Protein AF-M0DWF0-F1 (afdb_monomer_lite)

Secondary structure (DSSP, 8-state):
-----------------PPPPPPTTS-TT--S-EEETTTTGGGTS-TTS-HHHHHHHHHHHHHHHHHHHHHHT--EEE--S--SGGGHHHHHH-SS--EEEEETTEEEEE-SS-EEE-EE-GGG-EE---HHHHHHHHHHHHHHTT----PPP----------EEE-TTS-EEE-SS-HHHHHHH-SS----

Foldseek 3Di:
DDDDDDDDDDDDDDDDPDDPPPPPPPDPPQDQEAEAEQLLCVLVVDPPDDPVRSLVVSLVVLVVQVCCCVVRVHYYHYYHPDDDPSCVSVVVSDPWDWDWDQDPQGIWIDTPPDIDHWGADPPRDTDDDDPVNVVVVVCVVCVVVVNDPPPDDPDDDDDDFDDWDADPVGDIDTDPDDVVVCVVPVPDDDDD

pLDDT: mean 70.79, std 21.51, range [29.38, 97.06]

Sequence (192 aa):
MNKSIRTSTADSGAAGRGPPGRDEDTSPHTPALIVAPAVDAQYRADDTLGETHAKTLQARTLARLATFAEGYDIPVLVTRNERNEFTESVATVADDHLECEQTRMGPRVVGEDFETLVYPVDDGAYYQTTFAYWQQLLAARATQVGVEPTIPAPSTPTPEGVGTGVTADGETVSATADPLLDAWTATGTGGR

Organism: NCBI:txid1227465

Structure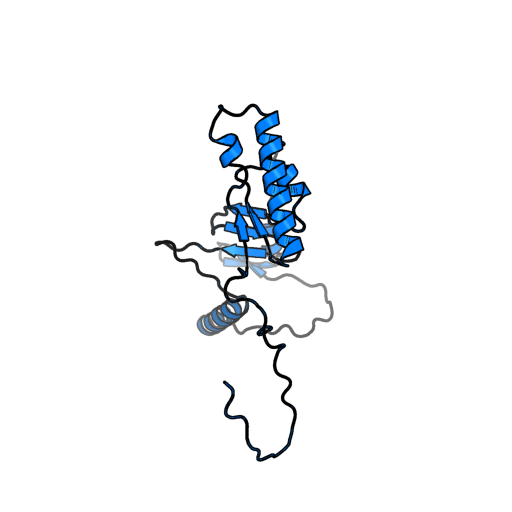 (mmCIF, N/CA/C/O backbone):
data_AF-M0DWF0-F1
#
_entry.id   AF-M0DWF0-F1
#
loop_
_atom_site.group_PDB
_atom_site.id
_atom_site.type_symbol
_atom_site.label_atom_id
_atom_site.label_alt_id
_atom_site.label_comp_id
_atom_site.label_asym_id
_atom_site.label_entity_id
_atom_site.label_seq_id
_atom_site.pdbx_PDB_ins_code
_atom_site.Cartn_x
_atom_site.Cartn_y
_atom_site.Cartn_z
_atom_site.occupancy
_atom_site.B_iso_or_equiv
_atom_site.auth_seq_id
_atom_site.auth_comp_id
_atom_site.auth_asym_id
_atom_site.auth_atom_id
_atom_site.pdbx_PDB_model_num
ATOM 1 N N . MET A 1 1 ? -43.074 -11.084 -24.411 1.00 33.31 1 MET A N 1
ATOM 2 C CA . MET A 1 1 ? -43.682 -11.617 -25.651 1.00 33.31 1 MET A CA 1
ATOM 3 C C . MET A 1 1 ? -42.537 -12.145 -26.506 1.00 33.31 1 MET A C 1
ATOM 5 O O . MET A 1 1 ? -41.686 -11.366 -26.900 1.00 33.31 1 MET A O 1
ATOM 9 N N . ASN A 1 2 ? -42.432 -13.470 -26.624 1.00 29.50 2 ASN A N 1
ATOM 10 C CA . ASN A 1 2 ? -41.274 -14.208 -27.139 1.00 29.50 2 ASN A CA 1
ATOM 11 C C . ASN A 1 2 ? -41.529 -14.637 -28.596 1.00 29.50 2 ASN A C 1
ATOM 13 O O . ASN A 1 2 ? -42.519 -15.325 -28.842 1.00 29.50 2 ASN A O 1
ATOM 17 N N . LYS A 1 3 ? -40.664 -14.220 -29.526 1.00 30.77 3 LYS A N 1
ATOM 18 C CA . LYS A 1 3 ? -40.400 -14.781 -30.868 1.00 30.77 3 LYS A CA 1
ATOM 19 C C . LYS A 1 3 ? -38.990 -14.263 -31.204 1.00 30.77 3 LYS A C 1
ATOM 21 O O . LYS A 1 3 ? -38.800 -13.061 -31.147 1.00 30.77 3 LYS A O 1
ATOM 26 N N . SER A 1 4 ? -37.946 -15.041 -31.453 1.00 37.19 4 SER A N 1
ATOM 27 C CA . SER A 1 4 ? -37.880 -16.238 -32.281 1.00 37.19 4 SER A CA 1
ATOM 28 C C . SER A 1 4 ? -36.517 -16.918 -32.088 1.00 37.19 4 SER A C 1
ATOM 30 O O . SER A 1 4 ? -35.497 -16.390 -32.520 1.00 37.19 4 SER A O 1
ATOM 32 N N . ILE A 1 5 ? -36.527 -18.115 -31.501 1.00 46.56 5 ILE A N 1
ATOM 33 C CA . ILE A 1 5 ? -35.477 -19.128 -31.653 1.00 46.56 5 ILE A CA 1
ATOM 34 C C . ILE A 1 5 ? -36.057 -20.222 -32.550 1.00 46.56 5 ILE A C 1
ATOM 36 O O . ILE A 1 5 ? -36.980 -20.912 -32.127 1.00 46.56 5 ILE A O 1
ATOM 40 N N . ARG A 1 6 ? -35.535 -20.349 -33.772 1.00 38.12 6 ARG A N 1
ATOM 41 C CA . ARG A 1 6 ? -35.556 -21.497 -34.710 1.00 38.12 6 ARG A CA 1
ATOM 42 C C . ARG A 1 6 ? -34.548 -21.111 -35.807 1.00 38.12 6 ARG A C 1
ATOM 44 O O . ARG A 1 6 ? -34.603 -19.972 -36.244 1.00 38.12 6 ARG A O 1
ATOM 51 N N . THR A 1 7 ? -33.600 -21.890 -36.319 1.00 34.88 7 THR A N 1
ATOM 52 C CA . THR A 1 7 ? -33.274 -23.330 -36.343 1.00 34.88 7 THR A CA 1
ATOM 53 C C . THR A 1 7 ? -31.936 -23.381 -37.109 1.00 34.88 7 THR A C 1
ATOM 55 O O . THR A 1 7 ? -31.833 -22.749 -38.152 1.00 34.88 7 THR A O 1
ATOM 58 N N . SER A 1 8 ? -30.867 -23.925 -36.525 1.00 31.91 8 SER A N 1
ATOM 59 C CA . SER A 1 8 ? -30.234 -25.200 -36.918 1.00 31.91 8 SER A CA 1
ATOM 60 C C . SER A 1 8 ? -29.572 -25.229 -38.307 1.00 31.91 8 SER A C 1
ATOM 62 O O . SER A 1 8 ? -30.256 -25.239 -39.323 1.00 31.91 8 SER A O 1
ATOM 64 N N . THR A 1 9 ? -28.241 -25.355 -38.334 1.00 33.12 9 THR A N 1
ATOM 65 C CA . THR A 1 9 ? -27.520 -26.374 -39.121 1.00 33.12 9 THR A CA 1
ATOM 66 C C . THR A 1 9 ? -26.159 -26.607 -38.461 1.00 33.12 9 THR A C 1
ATOM 68 O O . THR A 1 9 ? -25.422 -25.667 -38.180 1.00 33.12 9 THR A O 1
ATOM 71 N N . ALA A 1 10 ? -25.908 -27.872 -38.140 1.00 33.97 10 ALA A N 1
ATOM 72 C CA . ALA A 1 10 ? -24.686 -28.408 -37.568 1.00 33.97 10 ALA A CA 1
ATOM 73 C C . ALA A 1 10 ? -23.536 -28.412 -38.586 1.00 33.97 10 ALA A C 1
ATOM 75 O O . ALA A 1 10 ? -23.798 -28.627 -39.764 1.00 33.97 10 ALA A O 1
ATOM 76 N N . ASP A 1 11 ? -22.290 -28.286 -38.127 1.00 30.78 11 ASP A N 1
ATOM 77 C CA . ASP A 1 11 ? -21.320 -29.379 -38.269 1.00 30.78 11 ASP A CA 1
ATOM 78 C C . ASP A 1 11 ? -20.129 -29.185 -37.315 1.00 30.78 11 ASP A C 1
ATOM 80 O O . ASP A 1 11 ? -19.863 -28.102 -36.797 1.00 30.78 11 ASP A O 1
ATOM 84 N N . SER A 1 12 ? -19.485 -30.304 -37.043 1.00 37.59 12 SER A N 1
ATOM 85 C CA . SER A 1 12 ? -18.620 -30.640 -35.929 1.00 37.59 12 SER A CA 1
ATOM 86 C C . SER A 1 12 ? -17.145 -30.381 -36.237 1.00 37.59 12 SER A C 1
ATOM 88 O O . SER A 1 12 ? -16.726 -30.465 -37.386 1.00 37.59 12 SER A O 1
ATOM 90 N N . GLY A 1 13 ? -16.323 -30.244 -35.190 1.00 29.38 13 GLY A N 1
ATOM 91 C CA . GLY A 1 13 ? -14.945 -30.741 -35.250 1.00 29.38 13 GLY A CA 1
ATOM 92 C C . GLY A 1 13 ? -13.839 -29.822 -34.735 1.00 29.38 13 GLY A C 1
ATOM 93 O O . GLY A 1 13 ? -13.500 -28.830 -35.360 1.00 29.38 13 GLY A O 1
ATOM 94 N N . ALA A 1 14 ? -13.183 -30.314 -33.680 1.00 34.94 14 ALA A N 1
ATOM 95 C CA . ALA A 1 14 ? -11.765 -30.135 -33.351 1.00 34.94 14 ALA A CA 1
ATOM 96 C C . ALA A 1 14 ? -11.319 -28.850 -32.619 1.00 34.94 14 ALA A C 1
ATOM 98 O O . ALA A 1 14 ? -10.806 -27.897 -33.190 1.00 34.94 14 ALA A O 1
ATOM 99 N N . ALA A 1 15 ? -11.421 -28.932 -31.288 1.00 48.16 15 ALA A N 1
ATOM 100 C CA . ALA A 1 15 ? -10.336 -28.700 -30.328 1.00 48.16 15 ALA A CA 1
ATOM 101 C C . ALA A 1 15 ? -9.293 -27.613 -30.666 1.00 48.16 15 ALA A C 1
ATOM 103 O O . ALA A 1 15 ? -8.204 -27.897 -31.159 1.00 48.16 15 ALA A O 1
ATOM 104 N N . GLY A 1 16 ? -9.576 -26.387 -30.231 1.00 35.38 16 GLY A N 1
ATOM 105 C CA . GLY A 1 16 ? -8.559 -25.401 -29.881 1.00 35.38 16 GLY A CA 1
ATOM 106 C C . GLY A 1 16 ? -8.749 -25.029 -28.418 1.00 35.38 16 GLY A C 1
ATOM 107 O O . GLY A 1 16 ? -9.734 -24.384 -28.071 1.00 35.38 16 GLY A O 1
ATOM 108 N N . ARG A 1 17 ? -7.846 -25.481 -27.545 1.00 47.00 17 ARG A N 1
ATOM 109 C CA . ARG A 1 17 ? -7.802 -25.072 -26.138 1.00 47.00 17 ARG A CA 1
ATOM 110 C C . ARG A 1 17 ? -7.476 -23.577 -26.084 1.00 47.00 17 ARG A C 1
ATOM 112 O O . ARG A 1 17 ? -6.310 -23.204 -26.130 1.00 47.00 17 ARG A O 1
ATOM 119 N N . GLY A 1 18 ? -8.509 -22.740 -26.051 1.00 40.69 18 GLY A N 1
ATOM 120 C CA . GLY A 1 18 ? -8.381 -21.319 -25.750 1.00 40.69 18 GLY A CA 1
ATOM 121 C C . GLY A 1 18 ? -7.996 -21.102 -24.279 1.00 40.69 18 GLY A C 1
ATOM 122 O O . GLY A 1 18 ? -8.239 -21.991 -23.454 1.00 40.69 18 GLY A O 1
ATOM 123 N N . PRO A 1 19 ? -7.378 -19.955 -23.941 1.00 47.25 19 PRO A N 1
ATOM 124 C CA . PRO A 1 19 ? -7.148 -19.559 -22.549 1.00 47.25 19 PRO A CA 1
ATOM 125 C C . PRO A 1 19 ? -8.489 -19.520 -21.796 1.00 47.25 19 PRO A C 1
ATOM 127 O O . PRO A 1 19 ? -9.521 -19.361 -22.455 1.00 47.25 19 PRO A O 1
ATOM 130 N N . PRO A 1 20 ? -8.519 -19.685 -20.456 1.00 45.31 20 PRO A N 1
ATOM 131 C CA . PRO A 1 20 ? -9.769 -19.595 -19.711 1.00 45.31 20 PRO A CA 1
ATOM 132 C C . PRO A 1 20 ? -10.431 -18.262 -20.055 1.00 45.31 20 PRO A C 1
ATOM 134 O O . PRO A 1 20 ? -9.848 -17.193 -19.860 1.00 45.31 20 PRO A O 1
ATOM 137 N N . GLY A 1 21 ? -11.605 -18.357 -20.681 1.00 42.84 21 GLY A N 1
ATOM 138 C CA . GLY A 1 21 ? -12.424 -17.207 -21.004 1.00 42.84 21 GLY A CA 1
ATOM 139 C C . GLY A 1 21 ? -12.669 -16.451 -19.714 1.00 42.84 21 GLY A C 1
ATOM 140 O O . GLY A 1 21 ? -13.083 -17.038 -18.719 1.00 42.84 21 GLY A O 1
ATOM 141 N N . ARG A 1 22 ? -12.343 -15.162 -19.731 1.00 56.94 22 ARG A N 1
ATOM 142 C CA . ARG A 1 22 ? -12.789 -14.207 -18.726 1.00 56.94 22 ARG A CA 1
ATOM 143 C C . ARG A 1 22 ? -14.287 -14.430 -18.536 1.00 56.94 22 ARG A C 1
ATOM 145 O O . ARG A 1 22 ? -15.023 -14.284 -19.508 1.00 56.94 22 ARG A O 1
ATOM 152 N N . ASP A 1 23 ? -14.683 -14.843 -17.337 1.00 50.19 23 ASP A N 1
ATOM 153 C CA . ASP A 1 23 ? -16.070 -15.151 -16.997 1.00 50.19 23 ASP A CA 1
ATOM 154 C C . ASP A 1 23 ? -16.981 -14.009 -17.469 1.00 50.19 23 ASP A C 1
ATOM 156 O O . ASP A 1 23 ? -16.848 -12.864 -17.019 1.00 50.19 23 ASP A O 1
ATOM 160 N N . GLU A 1 24 ? -17.896 -14.321 -18.391 1.00 52.12 24 GLU A N 1
ATOM 161 C CA . GLU A 1 24 ? -18.910 -13.392 -18.914 1.00 52.12 24 GLU A CA 1
ATOM 162 C C . GLU A 1 24 ? -19.917 -12.952 -17.830 1.00 52.12 24 GLU A C 1
ATOM 164 O O . GLU A 1 24 ? -20.743 -12.078 -18.080 1.00 52.12 24 GLU A O 1
ATOM 169 N N . ASP A 1 25 ? -19.802 -13.490 -16.610 1.00 51.97 25 ASP A N 1
ATOM 170 C CA . ASP A 1 25 ? -20.606 -13.141 -15.434 1.00 51.97 25 ASP A CA 1
ATOM 171 C C . ASP A 1 25 ? -19.979 -12.057 -14.537 1.00 51.97 25 ASP A C 1
ATOM 173 O O . ASP A 1 25 ? -20.576 -11.648 -13.534 1.00 51.97 25 ASP A O 1
ATOM 177 N N . THR A 1 26 ? -18.807 -11.513 -14.891 1.00 56.09 26 THR A N 1
ATOM 178 C CA . THR A 1 26 ? -18.296 -10.333 -14.177 1.00 56.09 26 THR A CA 1
ATOM 179 C C . THR A 1 26 ? -19.140 -9.129 -14.578 1.00 56.09 26 THR A C 1
ATOM 181 O O . THR A 1 26 ? -18.997 -8.593 -15.679 1.00 56.09 26 THR A O 1
ATOM 184 N N . SER A 1 27 ? -20.028 -8.690 -13.682 1.00 56.00 27 SER A N 1
ATOM 185 C CA . SER A 1 27 ? -20.754 -7.427 -13.841 1.00 56.00 27 SER A CA 1
ATOM 186 C C . SER A 1 27 ? -19.768 -6.344 -14.306 1.00 56.00 27 SER A C 1
ATOM 188 O O . SER A 1 27 ? -18.721 -6.191 -13.674 1.00 56.00 27 SER A O 1
ATOM 190 N N . PRO A 1 28 ? -20.058 -5.567 -15.369 1.00 63.03 28 PRO A N 1
ATOM 191 C CA . PRO A 1 28 ? -19.109 -4.636 -16.005 1.00 63.03 28 PRO A CA 1
ATOM 192 C C . PRO A 1 28 ? -18.647 -3.470 -15.105 1.00 63.03 28 PRO A C 1
ATOM 194 O O . PRO A 1 28 ? -18.017 -2.522 -15.568 1.00 63.03 28 PRO A O 1
ATOM 197 N N . HIS A 1 29 ? -18.981 -3.523 -13.817 1.00 71.06 29 HIS A N 1
ATOM 198 C CA . HIS A 1 29 ? -18.747 -2.511 -12.801 1.00 71.06 29 HIS A CA 1
ATOM 199 C C . HIS A 1 29 ? -17.880 -3.007 -11.635 1.00 71.06 29 HIS A C 1
ATOM 201 O O . HIS A 1 29 ? -17.581 -2.210 -10.749 1.00 71.06 29 HIS A O 1
ATOM 207 N N . THR A 1 30 ? -17.463 -4.279 -11.612 1.00 80.38 30 THR A N 1
ATOM 208 C CA . THR A 1 30 ? -16.540 -4.782 -10.583 1.00 80.38 30 THR A CA 1
ATOM 209 C C . THR A 1 30 ? -15.106 -4.361 -10.936 1.00 80.38 30 THR A C 1
ATOM 211 O O . THR A 1 30 ? -14.622 -4.721 -12.014 1.00 80.38 30 THR A O 1
ATOM 214 N N . PRO A 1 31 ? -14.421 -3.561 -10.095 1.00 89.56 31 PRO A N 1
ATOM 215 C CA . PRO A 1 31 ? -13.073 -3.094 -10.397 1.00 89.56 31 PRO A CA 1
ATOM 216 C C . PRO A 1 31 ? -12.060 -4.242 -10.331 1.00 89.56 31 PRO A C 1
ATOM 218 O O . PRO A 1 31 ? -12.216 -5.173 -9.554 1.00 89.56 31 PRO A O 1
ATOM 221 N N . ALA A 1 32 ? -10.991 -4.145 -11.125 1.00 91.31 32 ALA A N 1
ATOM 222 C CA . ALA A 1 32 ? -9.902 -5.127 -11.116 1.00 91.31 32 ALA A CA 1
ATOM 223 C C . ALA A 1 32 ? -8.872 -4.896 -9.991 1.00 91.31 32 ALA A C 1
ATOM 225 O O . ALA A 1 32 ? -8.042 -5.762 -9.747 1.00 91.31 32 ALA A O 1
ATOM 226 N N . LEU A 1 33 ? -8.883 -3.717 -9.356 1.00 94.38 33 LEU A N 1
ATOM 227 C CA . LEU A 1 33 ? -7.979 -3.315 -8.276 1.00 94.38 33 LEU A CA 1
ATOM 228 C C . LEU A 1 33 ? -8.597 -2.136 -7.518 1.00 94.38 33 LEU A C 1
ATOM 230 O O . LEU A 1 33 ? -9.106 -1.197 -8.138 1.00 94.38 33 LEU A O 1
ATOM 234 N N . ILE A 1 34 ? -8.500 -2.149 -6.192 1.00 95.69 34 ILE A N 1
ATOM 235 C CA . ILE A 1 34 ? -8.776 -0.985 -5.344 1.00 95.69 34 ILE A CA 1
ATOM 236 C C . ILE A 1 34 ? -7.440 -0.418 -4.869 1.00 95.69 34 ILE A C 1
ATOM 238 O O . ILE A 1 34 ? -6.606 -1.153 -4.351 1.00 95.69 34 ILE A O 1
ATOM 242 N N . VAL A 1 35 ? -7.238 0.893 -5.020 1.00 96.56 35 VAL A N 1
ATOM 243 C CA . VAL A 1 35 ? -6.035 1.581 -4.531 1.00 96.56 35 VAL A CA 1
ATOM 244 C C . VAL A 1 35 ? -6.428 2.577 -3.446 1.00 96.56 35 VAL A C 1
ATOM 246 O O . VAL A 1 35 ? -7.258 3.457 -3.676 1.00 96.56 35 VAL A O 1
ATOM 249 N N . ALA A 1 36 ? -5.816 2.450 -2.272 1.00 95.88 36 ALA A N 1
ATOM 250 C CA . ALA A 1 36 ? -5.986 3.340 -1.129 1.00 95.88 36 ALA A CA 1
ATOM 251 C C . ALA A 1 36 ? -4.636 4.007 -0.797 1.00 95.88 36 ALA A C 1
ATOM 253 O O . ALA A 1 36 ? -3.881 3.513 0.049 1.00 95.88 36 ALA A O 1
ATOM 254 N N . PRO A 1 37 ? -4.293 5.104 -1.497 1.00 95.38 37 PRO A N 1
ATOM 255 C CA . PRO A 1 37 ? -3.013 5.770 -1.324 1.00 95.38 37 PRO A CA 1
ATOM 256 C C . PRO A 1 37 ? -2.964 6.538 -0.001 1.00 95.38 37 PRO A C 1
ATOM 258 O O . PRO A 1 37 ? -3.924 7.225 0.348 1.00 95.38 37 PRO A O 1
ATOM 261 N N . ALA A 1 38 ? -1.832 6.448 0.702 1.00 93.88 38 ALA A N 1
ATOM 262 C CA . ALA A 1 38 ? -1.567 7.124 1.972 1.00 93.88 38 ALA A CA 1
ATOM 263 C C . ALA A 1 38 ? -2.754 7.007 2.946 1.00 93.88 38 ALA A C 1
ATOM 265 O O . ALA A 1 38 ? -3.279 8.007 3.444 1.00 93.88 38 ALA A O 1
ATOM 266 N N . VAL A 1 39 ? -3.209 5.770 3.185 1.00 93.69 39 VAL A N 1
ATOM 267 C CA . VAL A 1 39 ? -4.428 5.452 3.961 1.00 93.69 39 VAL A CA 1
ATOM 268 C C . VAL A 1 39 ? -4.405 6.040 5.378 1.00 93.69 39 VAL A C 1
ATOM 270 O O . VAL A 1 39 ? -5.433 6.255 6.013 1.00 93.69 39 VAL A O 1
ATOM 273 N N . ASP A 1 40 ? -3.211 6.322 5.874 1.00 91.56 40 ASP A N 1
ATOM 274 C CA . ASP A 1 40 ? -2.888 6.894 7.168 1.00 91.56 40 ASP A CA 1
ATOM 275 C C . ASP A 1 40 ? -2.922 8.433 7.208 1.00 91.56 40 ASP A C 1
ATOM 277 O O . ASP A 1 40 ? -3.059 9.003 8.290 1.00 91.56 40 ASP A O 1
ATOM 281 N N . ALA A 1 41 ? -2.838 9.120 6.064 1.00 90.44 41 ALA A N 1
ATOM 282 C CA . ALA A 1 41 ? -2.746 10.581 6.008 1.00 90.44 41 ALA A CA 1
ATOM 283 C C . ALA A 1 41 ? -3.998 11.278 6.562 1.00 90.44 41 ALA A C 1
ATOM 285 O O . ALA A 1 41 ? -3.883 12.226 7.336 1.00 90.44 41 ALA A O 1
ATOM 286 N N . GLN A 1 42 ? -5.192 10.768 6.242 1.00 86.62 42 GLN A N 1
ATOM 287 C CA . GLN A 1 42 ? -6.473 11.356 6.670 1.00 86.62 42 GLN A CA 1
ATOM 288 C C . GLN A 1 42 ? -6.679 11.329 8.193 1.00 86.62 42 GLN A C 1
ATOM 290 O O . GLN A 1 42 ? -7.484 12.089 8.720 1.00 86.62 42 GLN A O 1
ATOM 295 N N . TYR A 1 43 ? -5.952 10.465 8.904 1.00 88.75 43 TYR A N 1
ATOM 296 C CA . TYR A 1 43 ? -6.036 10.332 10.359 1.00 88.75 43 TYR A CA 1
ATOM 297 C C . TYR A 1 43 ? -4.930 11.085 11.099 1.00 88.75 43 TYR A C 1
ATOM 299 O O . TYR A 1 43 ? -4.953 11.127 12.326 1.00 88.75 43 TYR A O 1
ATOM 307 N N . ARG A 1 44 ? -3.969 11.659 10.361 1.00 81.19 44 ARG A N 1
ATOM 308 C CA . ARG A 1 44 ? -2.858 12.457 10.901 1.00 81.19 44 ARG A CA 1
ATOM 309 C C . ARG A 1 44 ? -2.891 13.925 10.496 1.00 81.19 44 ARG A C 1
ATOM 311 O O . ARG A 1 44 ? -2.249 14.733 11.150 1.00 81.19 44 ARG A O 1
ATOM 318 N N . ALA A 1 45 ? -3.574 14.262 9.404 1.00 67.69 45 ALA A N 1
ATOM 319 C CA . ALA A 1 45 ? -3.516 15.594 8.807 1.00 67.69 45 ALA A CA 1
ATOM 320 C C . ALA A 1 45 ? -4.120 16.705 9.682 1.00 67.69 45 ALA A C 1
ATOM 322 O O . ALA A 1 45 ? -3.922 17.876 9.375 1.00 67.69 45 ALA A O 1
ATOM 323 N N . ASP A 1 46 ? -4.846 16.353 10.743 1.00 59.91 46 ASP A N 1
ATOM 324 C CA . ASP A 1 46 ? -5.536 17.313 11.587 1.00 59.91 46 ASP A CA 1
ATOM 325 C C . ASP A 1 46 ? -5.412 16.878 13.056 1.00 59.91 46 ASP A C 1
ATOM 327 O O . ASP A 1 46 ? -5.885 15.803 13.433 1.00 59.91 46 ASP A O 1
ATOM 331 N N . ASP A 1 47 ? -4.801 17.722 13.898 1.00 64.56 47 ASP A N 1
ATOM 332 C CA . ASP A 1 47 ? -4.664 17.532 15.362 1.00 64.56 47 ASP A CA 1
ATOM 333 C C . ASP A 1 47 ? -6.030 17.499 16.091 1.00 64.56 47 ASP A C 1
ATOM 335 O O . ASP A 1 47 ? -6.124 17.484 17.320 1.00 64.56 47 ASP A O 1
ATOM 339 N N . THR A 1 48 ? -7.129 17.505 15.337 1.00 72.31 48 THR A N 1
ATOM 340 C CA . THR A 1 48 ? -8.507 17.455 15.821 1.00 72.31 48 THR A CA 1
ATOM 341 C C . THR A 1 48 ? -8.903 16.073 16.335 1.00 72.31 48 THR A C 1
ATOM 343 O O . THR A 1 48 ? -9.824 15.967 17.151 1.00 72.31 48 THR A O 1
ATOM 346 N N . LEU A 1 49 ? -8.210 15.010 15.911 1.00 78.00 49 LEU A N 1
ATOM 347 C CA . LEU A 1 49 ? -8.449 13.650 16.384 1.00 78.00 49 LEU A CA 1
ATOM 348 C C . LEU A 1 49 ? -7.442 13.255 17.466 1.00 78.00 49 LEU A C 1
ATOM 350 O O . LEU A 1 49 ? -6.244 13.163 17.223 1.00 78.00 49 LEU A O 1
ATOM 354 N N . GLY A 1 50 ? -7.941 12.919 18.657 1.00 83.44 50 GLY A N 1
ATOM 355 C CA . GLY A 1 50 ? -7.114 12.261 19.668 1.00 83.44 50 GLY A CA 1
ATOM 356 C C . GLY A 1 50 ? -6.566 10.922 19.156 1.00 83.44 50 GLY A C 1
ATOM 357 O O . GLY A 1 50 ? -7.260 10.195 18.441 1.00 83.44 50 GLY A O 1
ATOM 358 N N . GLU A 1 51 ? -5.347 10.567 19.566 1.00 85.81 51 GLU A N 1
ATOM 359 C CA . GLU A 1 51 ? -4.589 9.410 19.062 1.00 85.81 51 GLU A CA 1
ATOM 360 C C . GLU A 1 51 ? -5.397 8.099 19.044 1.00 85.81 51 GLU A C 1
ATOM 362 O O . GLU A 1 51 ? -5.442 7.389 18.037 1.00 85.81 51 GLU A O 1
ATOM 367 N N . THR A 1 52 ? -6.107 7.788 20.134 1.00 88.62 52 THR A N 1
ATOM 368 C CA . THR A 1 52 ? -6.946 6.582 20.229 1.00 88.62 52 THR A CA 1
ATOM 369 C C . THR A 1 52 ? -8.062 6.570 19.184 1.00 88.62 52 THR A C 1
ATOM 371 O O . THR A 1 52 ? -8.387 5.519 18.624 1.00 88.62 52 THR A O 1
ATOM 374 N N . HIS A 1 53 ? -8.660 7.731 18.906 1.00 91.00 53 HIS A N 1
ATOM 375 C CA . HIS A 1 53 ? -9.726 7.847 17.919 1.00 91.00 53 HIS A CA 1
ATOM 376 C C . HIS A 1 53 ? -9.177 7.688 16.500 1.00 91.00 53 HIS A C 1
ATOM 378 O O . HIS A 1 53 ? -9.755 6.939 15.713 1.00 91.00 53 HIS A O 1
ATOM 384 N N . ALA A 1 54 ? -8.030 8.307 16.208 1.00 91.56 54 ALA A N 1
ATOM 385 C CA . ALA A 1 54 ? -7.328 8.150 14.938 1.00 91.56 54 ALA A CA 1
ATOM 386 C C . ALA A 1 54 ? -6.981 6.673 14.665 1.00 91.56 54 ALA A C 1
ATOM 388 O O . ALA A 1 54 ? -7.365 6.142 13.620 1.00 91.56 54 ALA A O 1
ATOM 389 N N . LYS A 1 55 ? -6.372 5.975 15.641 1.00 91.12 55 LYS A N 1
ATOM 390 C CA . LYS A 1 55 ? -6.056 4.533 15.550 1.00 91.12 55 LYS A CA 1
ATOM 391 C C . LYS A 1 55 ? -7.323 3.695 15.314 1.00 91.12 55 LYS A C 1
ATOM 393 O O . LYS A 1 55 ? -7.347 2.819 14.452 1.00 91.12 55 LYS A O 1
ATOM 398 N N . THR A 1 56 ? -8.412 3.999 16.027 1.00 92.94 56 THR A N 1
ATOM 399 C CA . THR A 1 56 ? -9.695 3.282 15.886 1.00 92.94 56 THR A CA 1
ATOM 400 C C . THR A 1 56 ? -10.323 3.473 14.505 1.00 92.94 56 THR A C 1
ATOM 402 O O . THR A 1 56 ? -10.822 2.513 13.912 1.00 92.94 56 THR A O 1
ATOM 405 N N . LEU A 1 57 ? -10.339 4.703 13.987 1.00 93.75 57 LEU A N 1
ATOM 406 C CA . LEU A 1 57 ? -10.907 4.991 12.671 1.00 93.75 57 LEU A CA 1
ATOM 407 C C . LEU A 1 57 ? -10.082 4.358 11.550 1.00 93.75 57 LEU A C 1
ATOM 409 O O . LEU A 1 57 ? -10.668 3.762 10.647 1.00 93.75 57 LEU A O 1
ATOM 413 N N . GLN A 1 58 ? -8.751 4.417 11.637 1.00 94.06 58 GLN A N 1
ATOM 414 C CA . GLN A 1 58 ? -7.878 3.747 10.678 1.00 94.06 58 GLN A CA 1
ATOM 415 C C . GLN A 1 58 ? -8.121 2.234 10.670 1.00 94.06 58 GLN A C 1
ATOM 417 O O . GLN A 1 58 ? -8.346 1.661 9.605 1.00 94.06 58 GLN A O 1
ATOM 422 N N . ALA A 1 59 ? -8.170 1.596 11.844 1.00 94.25 59 ALA A N 1
ATOM 423 C CA . ALA A 1 59 ? -8.436 0.163 11.951 1.00 94.25 59 ALA A CA 1
ATOM 424 C C . ALA A 1 59 ? -9.786 -0.229 11.323 1.00 94.25 59 ALA A C 1
ATOM 426 O O . ALA A 1 59 ? -9.883 -1.241 10.632 1.00 94.25 59 ALA A O 1
ATOM 427 N N . ARG A 1 60 ? -10.830 0.595 11.496 1.00 96.25 60 ARG A N 1
ATOM 428 C CA . ARG A 1 60 ? -12.135 0.374 10.845 1.00 96.25 60 ARG A CA 1
ATOM 429 C C . ARG A 1 60 ? -12.061 0.477 9.325 1.00 96.25 60 ARG A C 1
ATOM 431 O O . ARG A 1 60 ? -12.724 -0.296 8.638 1.00 96.25 60 ARG A O 1
ATOM 438 N N . THR A 1 61 ? -11.277 1.413 8.802 1.00 96.06 61 THR A N 1
ATOM 439 C CA . THR A 1 61 ? -11.060 1.542 7.356 1.00 96.06 61 THR A CA 1
ATOM 440 C C . THR A 1 61 ? -10.329 0.332 6.797 1.00 96.06 61 THR A C 1
ATOM 442 O O . THR A 1 61 ? -10.781 -0.220 5.798 1.00 96.06 61 THR A O 1
ATOM 445 N N . LEU A 1 62 ? -9.274 -0.137 7.470 1.00 96.75 62 LEU A N 1
ATOM 446 C CA . LEU A 1 62 ? -8.551 -1.348 7.074 1.00 96.75 62 LEU A CA 1
ATOM 447 C C . LEU A 1 62 ? -9.461 -2.583 7.094 1.00 96.75 62 LEU A C 1
ATOM 449 O O . LEU A 1 62 ? -9.516 -3.310 6.108 1.00 96.75 62 LEU A O 1
ATOM 453 N N . ALA A 1 63 ? -10.261 -2.765 8.149 1.00 96.69 63 ALA A N 1
ATOM 454 C CA . ALA A 1 63 ? -11.225 -3.866 8.225 1.00 96.69 63 ALA A CA 1
ATOM 455 C C . ALA A 1 63 ? -12.256 -3.827 7.083 1.00 96.69 63 ALA A C 1
ATOM 457 O O . ALA A 1 63 ? -12.640 -4.862 6.536 1.00 96.69 63 ALA A O 1
ATOM 458 N N . ARG A 1 64 ? -12.695 -2.627 6.687 1.00 96.50 64 ARG A N 1
ATOM 459 C CA . ARG A 1 64 ? -13.617 -2.461 5.560 1.00 96.50 64 ARG A CA 1
ATOM 460 C C . ARG A 1 64 ? -12.956 -2.788 4.221 1.00 96.50 64 ARG A C 1
ATOM 462 O O . ARG A 1 64 ? -13.608 -3.387 3.373 1.00 96.50 64 ARG A O 1
ATOM 469 N N . LEU A 1 65 ? -11.695 -2.402 4.030 1.00 96.44 65 LEU A N 1
ATOM 470 C CA . LEU A 1 65 ? -10.920 -2.756 2.840 1.00 96.44 65 LEU A CA 1
ATOM 471 C C . LEU A 1 65 ? -10.712 -4.273 2.739 1.00 96.44 65 LEU A C 1
ATOM 473 O O . LEU A 1 65 ? -10.967 -4.829 1.676 1.00 96.44 65 LEU A O 1
ATOM 477 N N . ALA A 1 66 ? -10.373 -4.941 3.844 1.00 95.50 66 ALA A N 1
ATOM 478 C CA . ALA A 1 66 ? -10.273 -6.401 3.899 1.00 95.50 66 ALA A CA 1
ATOM 479 C C . ALA A 1 66 ? -11.609 -7.081 3.549 1.00 95.50 66 ALA A C 1
ATOM 481 O O . ALA A 1 66 ? -11.652 -7.981 2.719 1.00 95.50 66 ALA A O 1
ATOM 482 N N . THR A 1 67 ? -12.729 -6.562 4.071 1.00 94.94 67 THR A N 1
ATOM 483 C CA . THR A 1 67 ? -14.071 -7.059 3.711 1.00 94.94 67 THR A CA 1
ATOM 484 C C . THR A 1 67 ? -14.347 -6.941 2.207 1.00 94.94 67 THR A C 1
ATOM 486 O O . THR A 1 67 ? -15.027 -7.792 1.639 1.00 94.94 67 THR A O 1
ATOM 489 N N . PHE A 1 68 ? -13.857 -5.885 1.545 1.00 91.88 68 PHE A N 1
ATOM 490 C CA . PHE A 1 68 ? -13.993 -5.755 0.094 1.00 91.88 68 PHE A CA 1
ATOM 491 C C . PHE A 1 68 ? -13.108 -6.746 -0.662 1.00 91.88 68 PHE A C 1
ATOM 493 O O . PHE A 1 68 ? -13.582 -7.320 -1.640 1.00 91.88 68 PHE A O 1
ATOM 500 N N . ALA A 1 69 ? -11.872 -6.954 -0.205 1.00 94.12 69 ALA A N 1
ATOM 501 C CA . ALA A 1 69 ? -10.965 -7.929 -0.797 1.00 94.12 69 ALA A CA 1
ATOM 502 C C . ALA A 1 69 ? -11.566 -9.340 -0.743 1.00 94.12 69 ALA A C 1
ATOM 504 O O . ALA A 1 69 ? -11.744 -9.972 -1.779 1.00 94.12 69 ALA A O 1
ATOM 505 N N . GLU A 1 70 ? -11.991 -9.776 0.444 1.00 92.50 70 GLU A N 1
ATOM 506 C CA . GLU A 1 70 ? -12.581 -11.100 0.667 1.00 92.50 70 GLU A CA 1
ATOM 507 C C . GLU A 1 70 ? -13.952 -11.254 -0.006 1.00 92.50 70 GLU A C 1
ATOM 509 O O . GLU A 1 70 ? -14.246 -12.274 -0.623 1.00 92.50 70 GLU A O 1
ATOM 514 N N . GLY A 1 71 ? -14.820 -10.246 0.127 1.00 92.94 71 GLY A N 1
ATOM 515 C CA . GLY A 1 71 ? -16.212 -10.338 -0.309 1.00 92.94 71 GLY A CA 1
ATOM 516 C C . GLY A 1 71 ? -16.401 -10.279 -1.823 1.00 92.94 71 GLY A C 1
ATOM 517 O O . GLY A 1 71 ? -17.418 -10.764 -2.318 1.00 92.94 71 GLY A O 1
ATOM 518 N N . TYR A 1 72 ? -15.454 -9.676 -2.546 1.00 90.25 72 TYR A N 1
ATOM 519 C CA . TYR A 1 72 ? -15.535 -9.502 -3.998 1.00 90.25 72 TYR A CA 1
ATOM 520 C C . TYR A 1 72 ? -14.376 -10.140 -4.769 1.00 90.25 72 TYR A C 1
ATOM 522 O O . TYR A 1 72 ? -14.390 -10.064 -5.995 1.00 90.25 72 TYR A O 1
ATOM 530 N N . ASP A 1 73 ? -13.408 -10.754 -4.081 1.00 91.50 73 ASP A N 1
ATOM 531 C CA . ASP A 1 73 ? -12.193 -11.324 -4.679 1.00 91.50 73 ASP A CA 1
ATOM 532 C C . ASP A 1 73 ? -11.425 -10.292 -5.533 1.00 91.50 73 ASP A C 1
ATOM 534 O O . ASP A 1 73 ? -11.061 -10.522 -6.686 1.00 91.50 73 ASP A O 1
ATOM 538 N N . ILE A 1 74 ? -11.248 -9.083 -4.977 1.00 93.88 74 ILE A N 1
ATOM 539 C CA . ILE A 1 74 ? -10.588 -7.953 -5.650 1.00 93.88 74 ILE A CA 1
ATOM 540 C C . ILE A 1 74 ? -9.304 -7.601 -4.897 1.00 93.88 74 ILE A C 1
ATOM 542 O O . ILE A 1 74 ? -9.372 -7.325 -3.698 1.00 93.88 74 ILE A O 1
ATOM 546 N N . PRO A 1 75 ? -8.146 -7.501 -5.573 1.00 95.75 75 PRO A N 1
ATOM 547 C CA . PRO A 1 75 ? -6.922 -7.073 -4.912 1.00 95.75 75 PRO A CA 1
ATOM 548 C C . PRO A 1 75 ? -7.052 -5.635 -4.390 1.00 95.75 75 PRO A C 1
ATOM 550 O O . PRO A 1 75 ? -7.637 -4.757 -5.038 1.00 95.75 75 PRO A O 1
ATOM 553 N N . VAL A 1 76 ? -6.467 -5.382 -3.219 1.00 97.06 76 VAL A N 1
ATOM 554 C CA . VAL A 1 76 ? -6.439 -4.061 -2.582 1.00 97.06 76 VAL A CA 1
ATOM 555 C C . VAL A 1 76 ? -4.991 -3.643 -2.349 1.00 97.06 76 VAL A C 1
ATOM 557 O O . VAL A 1 76 ? -4.281 -4.247 -1.554 1.00 97.06 76 VAL A O 1
ATOM 560 N N . LEU A 1 77 ? -4.563 -2.567 -3.009 1.00 96.69 77 LEU A N 1
ATOM 561 C CA . LEU A 1 77 ? -3.257 -1.950 -2.795 1.00 96.69 77 LEU A CA 1
ATOM 562 C C . LEU A 1 77 ? -3.391 -0.761 -1.842 1.00 96.69 77 LEU A C 1
ATOM 564 O O . LEU A 1 77 ? -4.016 0.251 -2.169 1.00 96.69 77 LEU A O 1
ATOM 568 N N . VAL A 1 78 ? -2.754 -0.862 -0.681 1.00 96.62 78 VAL A N 1
ATOM 569 C CA . VAL A 1 78 ? -2.637 0.229 0.293 1.00 96.62 78 VAL A CA 1
ATOM 570 C C . VAL A 1 78 ? -1.224 0.799 0.278 1.00 96.62 78 VAL A C 1
ATOM 572 O O . VAL A 1 78 ? -0.248 0.060 0.176 1.00 96.62 78 VAL A O 1
ATOM 575 N N . THR A 1 79 ? -1.096 2.117 0.429 1.00 95.31 79 THR A N 1
ATOM 576 C CA . THR A 1 79 ? 0.198 2.737 0.747 1.00 95.31 79 THR A CA 1
ATOM 577 C C . THR A 1 79 ? 0.108 3.510 2.053 1.00 95.31 79 THR A C 1
ATOM 579 O O . THR A 1 79 ? -0.952 4.019 2.423 1.00 95.31 79 THR A O 1
ATOM 582 N N . ARG A 1 80 ? 1.234 3.578 2.765 1.00 93.31 80 ARG A N 1
ATOM 583 C CA . ARG A 1 80 ? 1.404 4.380 3.980 1.00 93.31 80 ARG A CA 1
ATOM 584 C C . ARG A 1 80 ? 2.375 5.520 3.709 1.00 93.31 80 ARG A C 1
ATOM 586 O O . ARG A 1 80 ? 3.318 5.332 2.944 1.00 93.31 80 ARG A O 1
ATOM 593 N N . ASN A 1 81 ? 2.163 6.667 4.343 1.00 89.88 81 ASN A N 1
ATOM 594 C CA . ASN A 1 81 ? 3.058 7.816 4.206 1.00 89.88 81 ASN A CA 1
ATOM 595 C C . ASN A 1 81 ? 4.361 7.624 5.002 1.00 89.88 81 ASN A C 1
ATOM 597 O O . ASN A 1 81 ? 5.438 7.990 4.548 1.00 89.88 81 ASN A O 1
ATOM 601 N N . GLU A 1 82 ? 4.270 7.009 6.183 1.00 88.06 82 GLU A N 1
ATOM 602 C CA . GLU A 1 82 ? 5.415 6.743 7.060 1.00 88.06 82 GLU A CA 1
ATOM 603 C C . GLU A 1 82 ? 5.279 5.370 7.732 1.00 88.06 82 GLU A C 1
ATOM 605 O O . GLU A 1 82 ? 4.167 4.901 7.995 1.00 88.06 82 GLU A O 1
ATOM 610 N N . ARG A 1 83 ? 6.409 4.724 8.044 1.00 90.75 83 ARG 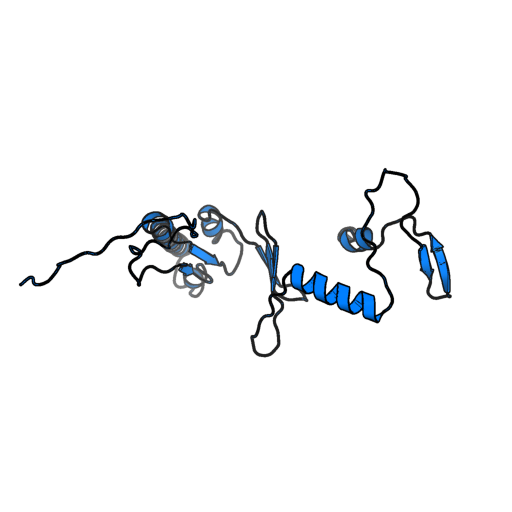A N 1
ATOM 611 C CA . ARG A 1 83 ? 6.476 3.519 8.884 1.00 90.75 83 ARG A CA 1
ATOM 612 C C . ARG A 1 83 ? 6.748 3.910 10.343 1.00 90.75 83 ARG A C 1
ATOM 614 O O . ARG A 1 83 ? 7.871 4.267 10.675 1.00 90.75 83 ARG A O 1
ATOM 621 N N . ASN A 1 84 ? 5.737 3.803 11.201 1.00 91.06 84 ASN A N 1
ATOM 622 C CA . ASN A 1 84 ? 5.827 4.024 12.649 1.00 91.06 84 ASN A CA 1
ATOM 623 C C . ASN A 1 84 ? 4.748 3.209 13.387 1.00 91.06 84 ASN A C 1
ATOM 625 O O . ASN A 1 84 ? 3.979 2.495 12.745 1.00 91.06 84 ASN A O 1
ATOM 629 N N . GLU A 1 85 ? 4.670 3.331 14.717 1.00 90.62 85 GLU A N 1
ATOM 630 C CA . GLU A 1 85 ? 3.713 2.583 15.556 1.00 90.62 85 GLU A CA 1
ATOM 631 C C . GLU A 1 85 ? 2.258 2.733 15.068 1.00 90.62 85 GLU A C 1
ATOM 633 O O . GLU A 1 85 ? 1.480 1.783 15.059 1.00 90.62 85 GLU A O 1
ATOM 638 N N . PHE A 1 86 ? 1.879 3.922 14.588 1.00 90.12 86 PHE A N 1
ATOM 639 C CA . PHE A 1 86 ? 0.526 4.167 14.088 1.00 90.12 86 PHE A CA 1
ATOM 640 C C . PHE A 1 86 ? 0.206 3.339 12.831 1.00 90.12 86 PHE A C 1
ATOM 642 O O . PHE A 1 86 ? -0.916 2.862 12.681 1.00 90.12 86 PHE A O 1
ATOM 649 N N . THR A 1 87 ? 1.176 3.129 11.935 1.00 92.44 87 THR A N 1
ATOM 650 C CA . THR A 1 87 ? 0.996 2.350 10.695 1.00 92.44 87 THR A CA 1
ATOM 651 C C . THR A 1 87 ? 1.337 0.870 10.829 1.00 92.44 87 THR A C 1
ATOM 653 O O . THR A 1 87 ? 1.307 0.157 9.823 1.00 92.44 87 THR A O 1
ATOM 656 N N . GLU A 1 88 ? 1.607 0.368 12.036 1.00 93.06 88 GLU A N 1
ATOM 657 C CA . GLU A 1 88 ? 1.791 -1.072 12.263 1.00 93.06 88 GLU A CA 1
ATOM 658 C C . GLU A 1 88 ? 0.543 -1.865 11.881 1.00 93.06 88 GLU A C 1
ATOM 660 O O . GLU A 1 88 ? 0.653 -2.899 11.232 1.00 93.06 88 GLU A O 1
ATOM 665 N N . SER A 1 89 ? -0.648 -1.331 12.171 1.00 92.31 89 SER A N 1
ATOM 666 C CA . SER A 1 89 ? -1.920 -1.963 11.798 1.00 92.31 89 SER A CA 1
ATOM 667 C C . SER A 1 89 ? -2.056 -2.212 10.290 1.00 92.31 89 SER A C 1
ATOM 669 O O . SER A 1 89 ? -2.636 -3.216 9.887 1.00 92.31 89 SER A O 1
ATOM 671 N N . VAL A 1 90 ? -1.481 -1.335 9.458 1.00 94.00 90 VAL A N 1
ATOM 672 C CA . VAL A 1 90 ? -1.456 -1.485 7.994 1.00 94.00 90 VAL A CA 1
ATOM 673 C C . VAL A 1 90 ? -0.602 -2.685 7.593 1.00 94.00 90 VAL A C 1
ATOM 675 O O . VAL A 1 90 ? -0.985 -3.425 6.697 1.00 94.00 90 VAL A O 1
ATOM 678 N N . ALA A 1 91 ? 0.537 -2.890 8.262 1.00 92.12 91 ALA A N 1
ATOM 679 C CA . ALA A 1 91 ? 1.373 -4.060 8.020 1.00 92.12 91 ALA A CA 1
ATOM 680 C C . ALA A 1 91 ? 0.695 -5.342 8.528 1.00 92.12 91 ALA A C 1
ATOM 682 O O . ALA A 1 91 ? 0.704 -6.346 7.842 1.00 92.12 91 ALA A O 1
ATOM 683 N N . THR A 1 92 ? 0.042 -5.306 9.687 1.00 93.25 92 THR A N 1
ATOM 684 C CA . THR A 1 92 ? -0.614 -6.497 10.250 1.00 93.25 92 THR A CA 1
ATOM 685 C C . THR A 1 92 ? -1.763 -7.033 9.390 1.00 93.25 92 THR A C 1
ATOM 687 O O . THR A 1 92 ? -2.032 -8.228 9.428 1.00 93.25 92 THR A O 1
ATOM 690 N N . VAL A 1 93 ? -2.477 -6.166 8.664 1.00 94.62 93 VAL A N 1
ATOM 691 C CA . VAL A 1 93 ? -3.647 -6.556 7.853 1.00 94.62 93 VAL A CA 1
ATOM 692 C C . VAL A 1 93 ? -3.276 -6.980 6.428 1.00 94.62 93 VAL A C 1
ATOM 694 O O . VAL A 1 93 ? -4.079 -7.640 5.783 1.00 94.62 93 VAL A O 1
ATOM 697 N N . ALA A 1 94 ? -2.113 -6.580 5.913 1.00 94.50 94 ALA A N 1
ATOM 698 C CA . ALA A 1 94 ? -1.737 -6.889 4.538 1.00 94.50 94 ALA A CA 1
ATOM 699 C C . ALA A 1 94 ? -1.226 -8.331 4.411 1.00 94.50 94 ALA A C 1
ATOM 701 O O . ALA A 1 94 ? -0.375 -8.746 5.194 1.00 94.50 94 ALA A O 1
ATOM 702 N N . ASP A 1 95 ? -1.714 -9.055 3.402 1.00 94.62 95 ASP A N 1
ATOM 703 C CA . ASP A 1 95 ? -1.235 -10.404 3.075 1.00 94.62 95 ASP A CA 1
ATOM 704 C C . ASP A 1 95 ? 0.178 -10.371 2.472 1.00 94.62 95 ASP A C 1
ATOM 706 O O . ASP A 1 95 ? 1.020 -11.199 2.806 1.00 94.62 95 ASP A O 1
ATOM 710 N N . ASP A 1 96 ? 0.445 -9.359 1.637 1.00 93.75 96 ASP A N 1
ATOM 711 C CA . ASP A 1 96 ? 1.717 -9.146 0.948 1.00 93.75 96 ASP A CA 1
ATOM 712 C C . ASP A 1 96 ? 2.326 -7.777 1.284 1.00 93.75 96 ASP A C 1
ATOM 714 O O . ASP A 1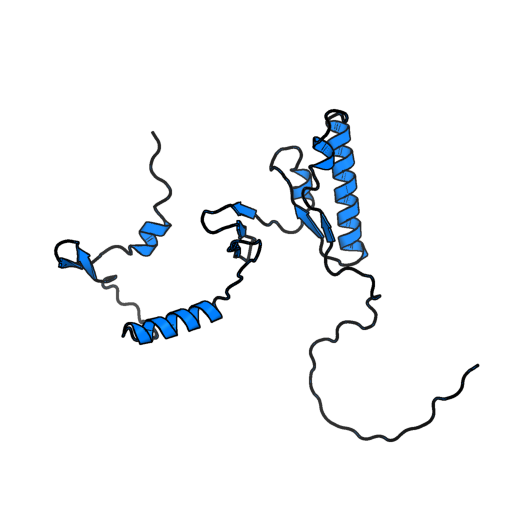 96 ? 1.633 -6.768 1.472 1.00 93.75 96 ASP A O 1
ATOM 718 N N . HIS A 1 97 ? 3.659 -7.713 1.284 1.00 94.19 97 HIS A N 1
ATOM 719 C CA . HIS A 1 97 ? 4.409 -6.490 1.556 1.00 94.19 97 HIS A CA 1
ATOM 720 C C . HIS A 1 97 ? 5.314 -6.100 0.399 1.00 94.19 97 HIS A C 1
ATOM 722 O O . HIS A 1 97 ? 6.163 -6.875 -0.031 1.00 94.19 97 HIS A O 1
ATOM 728 N N . LEU A 1 98 ? 5.173 -4.848 -0.037 1.00 93.31 98 LEU A N 1
ATOM 729 C CA . LEU A 1 98 ? 6.060 -4.224 -1.009 1.00 93.31 98 LEU A CA 1
ATOM 730 C C . LEU A 1 98 ? 6.826 -3.080 -0.352 1.00 93.31 98 LEU A C 1
ATOM 732 O O . LEU A 1 98 ? 6.229 -2.164 0.223 1.00 93.31 98 LEU A O 1
ATOM 736 N N . GLU A 1 99 ? 8.148 -3.109 -0.467 1.00 93.06 99 GLU A N 1
ATOM 737 C CA . GLU A 1 99 ? 9.011 -1.999 -0.086 1.00 93.06 99 GLU A CA 1
ATOM 738 C C . GLU A 1 99 ? 9.267 -1.113 -1.303 1.00 93.06 99 GLU A C 1
ATOM 740 O O . GLU A 1 99 ? 9.661 -1.594 -2.361 1.00 93.06 99 GLU A O 1
ATOM 745 N N . CYS A 1 100 ? 9.019 0.189 -1.155 1.00 91.31 100 CYS A N 1
ATOM 746 C CA . CYS A 1 100 ? 9.298 1.187 -2.179 1.00 91.31 100 CYS A CA 1
ATOM 747 C C . CYS A 1 100 ? 10.416 2.106 -1.686 1.00 91.31 100 CYS A C 1
ATOM 749 O O . CYS A 1 100 ? 10.231 2.857 -0.726 1.00 91.31 100 CYS A O 1
ATOM 751 N N . GLU A 1 1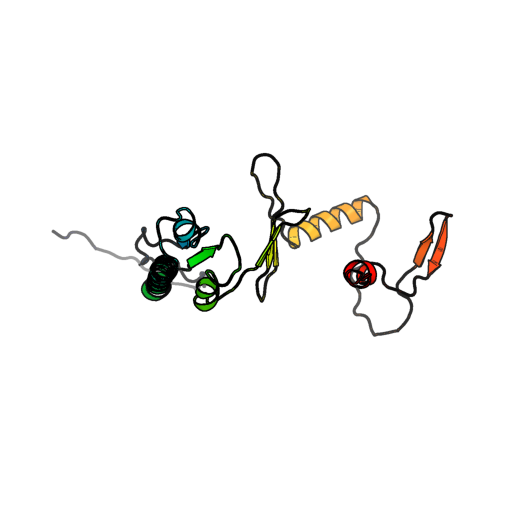01 ? 11.568 2.043 -2.342 1.00 91.44 101 GLU A N 1
ATOM 752 C CA . GLU A 1 101 ? 12.744 2.852 -2.041 1.00 91.44 101 GLU A CA 1
ATOM 753 C C . GLU A 1 101 ? 12.984 3.854 -3.171 1.00 91.44 101 GLU A C 1
ATOM 755 O O . GLU A 1 101 ? 13.102 3.492 -4.343 1.00 91.44 101 GLU A O 1
ATOM 760 N N . GLN A 1 102 ? 13.095 5.138 -2.837 1.00 88.88 102 GLN A N 1
ATOM 761 C CA . GLN A 1 102 ? 13.498 6.141 -3.814 1.00 88.88 102 GLN A CA 1
ATOM 762 C C . GLN A 1 102 ? 15.012 6.056 -4.046 1.00 88.88 102 GLN A C 1
ATOM 764 O O . GLN A 1 102 ? 15.797 6.460 -3.191 1.00 88.88 102 GLN A O 1
ATOM 769 N N . THR A 1 103 ? 15.432 5.596 -5.226 1.00 87.75 103 THR A N 1
ATOM 770 C CA . THR A 1 103 ? 16.853 5.542 -5.610 1.00 87.75 103 THR A CA 1
ATOM 771 C C . THR A 1 103 ? 17.228 6.704 -6.536 1.00 87.75 103 THR A C 1
ATOM 773 O O . THR A 1 103 ? 16.361 7.425 -7.046 1.00 87.75 103 THR A O 1
ATOM 776 N N . ARG A 1 104 ? 18.530 6.855 -6.835 1.00 82.75 104 ARG A N 1
ATOM 777 C CA . ARG A 1 104 ? 19.025 7.799 -7.859 1.00 82.75 104 ARG A CA 1
ATOM 778 C C . ARG A 1 104 ? 18.423 7.536 -9.245 1.00 82.75 104 ARG A C 1
ATOM 780 O O . ARG A 1 104 ? 18.306 8.460 -10.040 1.00 82.75 104 ARG A O 1
ATOM 787 N N . MET A 1 105 ? 18.081 6.282 -9.538 1.00 79.31 105 MET A N 1
ATOM 788 C CA . MET A 1 105 ? 17.549 5.857 -10.835 1.00 79.31 105 MET A CA 1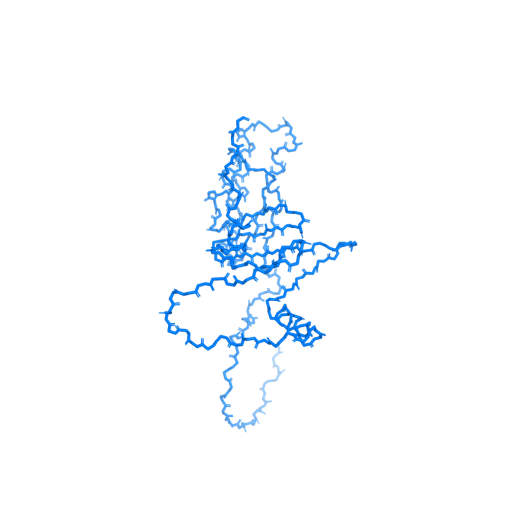
ATOM 789 C C . MET A 1 105 ? 16.015 5.857 -10.881 1.00 79.31 105 MET A C 1
ATOM 791 O O . MET A 1 105 ? 15.449 5.516 -11.915 1.00 79.31 105 MET A O 1
ATOM 795 N N . GLY A 1 106 ? 15.362 6.256 -9.785 1.00 83.62 106 GLY A N 1
ATOM 796 C CA . GLY A 1 106 ? 13.914 6.241 -9.619 1.00 83.62 106 GLY A CA 1
ATOM 797 C C . GLY A 1 106 ? 13.442 5.269 -8.530 1.00 83.62 106 GLY A C 1
ATOM 798 O O . GLY A 1 106 ? 14.267 4.674 -7.829 1.00 83.62 106 GLY A O 1
ATOM 799 N N . PRO A 1 107 ? 12.120 5.144 -8.332 1.00 89.88 107 PRO A N 1
ATOM 800 C CA . PRO A 1 107 ? 11.555 4.229 -7.346 1.00 89.88 107 PRO A CA 1
ATOM 801 C C . PRO A 1 107 ? 11.919 2.770 -7.640 1.00 89.88 107 PRO A C 1
ATOM 803 O O . PRO A 1 107 ? 11.719 2.275 -8.749 1.00 89.88 107 PRO A O 1
ATOM 806 N N . ARG A 1 108 ? 12.422 2.070 -6.632 1.00 89.62 108 ARG A N 1
ATOM 807 C CA . ARG A 1 108 ? 12.642 0.626 -6.621 1.00 89.62 108 ARG A CA 1
ATOM 808 C C . ARG A 1 108 ? 11.551 -0.008 -5.775 1.00 89.62 108 ARG A C 1
ATOM 810 O O . ARG A 1 108 ? 11.394 0.379 -4.623 1.00 89.62 108 ARG A O 1
ATOM 817 N N . VAL A 1 109 ? 10.806 -0.952 -6.338 1.00 91.94 109 VAL A N 1
ATOM 818 C CA . VAL A 1 109 ? 9.758 -1.694 -5.629 1.00 91.94 109 VAL A CA 1
ATOM 819 C C . VAL A 1 109 ? 10.186 -3.148 -5.500 1.00 91.94 109 VAL A C 1
ATOM 821 O O . VAL A 1 109 ? 10.475 -3.796 -6.507 1.00 91.94 109 VAL A O 1
ATOM 824 N N . VAL A 1 110 ? 10.231 -3.647 -4.270 1.00 92.94 110 VAL A N 1
ATOM 825 C CA . VAL A 1 110 ? 10.674 -5.003 -3.928 1.00 92.94 110 VAL A CA 1
ATOM 826 C C . VAL A 1 110 ? 9.560 -5.710 -3.162 1.00 92.94 110 VAL A C 1
ATOM 828 O O . VAL A 1 110 ? 9.052 -5.167 -2.183 1.00 92.94 110 VAL A O 1
ATOM 831 N N . GLY A 1 111 ? 9.178 -6.900 -3.618 1.00 91.19 111 GLY A N 1
ATOM 832 C CA . GLY A 1 111 ? 8.360 -7.870 -2.887 1.00 91.19 111 GLY A CA 1
ATOM 833 C C . GLY A 1 111 ? 9.164 -9.136 -2.576 1.00 91.19 111 GLY A C 1
ATOM 834 O O . GLY A 1 111 ? 10.363 -9.183 -2.838 1.00 91.19 111 GLY A O 1
ATOM 835 N N . GLU A 1 112 ? 8.514 -10.171 -2.040 1.00 86.12 112 GLU A N 1
ATOM 836 C CA . GLU A 1 112 ? 9.180 -11.436 -1.676 1.00 86.12 112 GLU A CA 1
ATOM 837 C C . GLU A 1 112 ? 9.835 -12.127 -2.886 1.00 86.12 112 GLU A C 1
ATOM 839 O O . GLU A 1 112 ? 11.016 -12.466 -2.841 1.00 86.12 112 GLU A O 1
ATOM 844 N N . ASP A 1 113 ? 9.096 -12.244 -3.993 1.00 85.06 113 ASP A N 1
ATOM 845 C CA . ASP A 1 113 ? 9.527 -12.978 -5.192 1.00 85.06 113 ASP A CA 1
ATOM 846 C C . ASP A 1 113 ? 9.829 -12.083 -6.405 1.00 85.06 113 ASP A C 1
ATOM 848 O O . ASP A 1 113 ? 10.110 -12.578 -7.502 1.00 85.06 113 ASP A O 1
ATOM 852 N N . PHE A 1 114 ? 9.740 -10.758 -6.262 1.00 83.75 114 PHE A N 1
ATOM 853 C CA . PHE A 1 114 ? 9.944 -9.851 -7.390 1.00 83.75 114 PHE A CA 1
ATOM 854 C C . PHE A 1 114 ? 10.605 -8.532 -7.005 1.00 83.75 114 PHE A C 1
ATOM 856 O O . PHE A 1 114 ? 10.410 -7.986 -5.925 1.00 83.75 114 PHE A O 1
ATOM 863 N N . GLU A 1 115 ? 11.334 -7.971 -7.964 1.00 85.62 115 GLU A N 1
ATOM 864 C CA . GLU A 1 115 ? 11.919 -6.641 -7.882 1.00 85.62 115 GLU A CA 1
ATOM 865 C C . GLU A 1 115 ? 11.671 -5.899 -9.199 1.00 85.62 115 GLU A C 1
ATOM 867 O O . GLU A 1 115 ? 11.842 -6.455 -10.288 1.00 85.62 115 GLU A O 1
ATOM 872 N N . THR A 1 116 ? 11.271 -4.630 -9.111 1.00 85.00 116 THR A N 1
ATOM 873 C CA . THR A 1 116 ? 11.123 -3.755 -10.275 1.00 85.00 116 THR A CA 1
ATOM 874 C C . THR A 1 116 ? 11.692 -2.363 -10.019 1.00 85.00 116 THR A C 1
ATOM 876 O O . THR A 1 116 ? 11.549 -1.791 -8.939 1.00 85.00 116 THR A O 1
ATOM 879 N N . LEU A 1 117 ? 12.343 -1.806 -11.040 1.00 81.38 117 LEU A N 1
ATOM 880 C CA . LEU A 1 117 ? 12.853 -0.439 -11.054 1.00 81.38 117 LEU A CA 1
ATOM 881 C C . LEU A 1 117 ? 11.973 0.410 -11.970 1.00 81.38 117 LEU A C 1
ATOM 883 O O . LEU A 1 117 ? 11.768 0.083 -13.142 1.00 81.38 117 LEU A O 1
ATOM 887 N N . VAL A 1 118 ? 11.469 1.515 -11.433 1.00 80.69 118 VAL A N 1
ATOM 888 C CA . VAL A 1 118 ? 10.730 2.533 -12.174 1.00 80.69 118 VAL A CA 1
ATOM 889 C C . VAL A 1 118 ? 11.721 3.605 -12.603 1.00 80.69 118 VAL A C 1
ATOM 891 O O . VAL A 1 118 ? 12.305 4.274 -11.758 1.00 80.69 118 VAL A O 1
ATOM 894 N N . TYR A 1 119 ? 11.881 3.799 -13.912 1.00 72.00 119 TYR A N 1
ATOM 895 C CA . TYR A 1 119 ? 12.710 4.866 -14.471 1.00 72.00 119 TYR A CA 1
ATOM 896 C C . TYR A 1 119 ? 11.817 6.051 -14.860 1.00 72.00 119 TYR A C 1
ATOM 898 O O . TYR A 1 119 ? 11.167 5.994 -15.913 1.00 72.00 119 TYR A O 1
ATOM 906 N N . PRO A 1 120 ? 11.725 7.100 -14.022 1.00 64.31 120 PRO A N 1
ATOM 907 C CA . PRO A 1 120 ? 11.002 8.305 -14.386 1.00 64.31 120 PRO A CA 1
ATOM 908 C C . PRO A 1 120 ? 11.732 9.017 -15.527 1.00 64.31 120 PRO A C 1
ATOM 910 O O . PRO A 1 120 ? 12.961 9.094 -15.559 1.00 64.31 120 PRO A O 1
ATOM 913 N N . VAL A 1 121 ? 10.952 9.539 -16.458 1.00 67.94 121 VAL A N 1
ATOM 914 C CA . VAL A 1 121 ? 11.390 10.403 -17.551 1.00 67.94 121 VAL A CA 1
ATOM 915 C C . VAL A 1 121 ? 10.805 11.780 -17.281 1.00 67.94 121 VAL A C 1
ATOM 917 O O . VAL A 1 121 ? 9.728 11.894 -16.685 1.00 67.94 121 VAL A O 1
ATOM 920 N N . ASP A 1 122 ? 11.496 12.827 -17.727 1.00 57.19 122 ASP A N 1
ATOM 921 C CA . ASP A 1 122 ? 10.925 14.173 -17.738 1.00 57.19 122 ASP A CA 1
ATOM 922 C C . ASP A 1 122 ? 9.535 14.160 -18.415 1.00 57.19 122 ASP A C 1
ATOM 924 O O . ASP A 1 122 ? 9.270 13.340 -19.297 1.00 57.19 122 ASP A O 1
ATOM 928 N N . ASP A 1 123 ? 8.637 15.048 -17.969 1.00 65.75 123 ASP A N 1
ATOM 929 C CA . ASP A 1 123 ? 7.214 15.136 -18.364 1.00 65.75 123 ASP A CA 1
ATOM 930 C C . ASP A 1 123 ? 6.256 14.061 -17.794 1.00 65.75 123 ASP A C 1
ATOM 932 O O . ASP A 1 123 ? 5.098 13.966 -18.202 1.00 65.75 123 ASP A O 1
ATOM 936 N N . GLY A 1 124 ? 6.683 13.277 -16.796 1.00 60.34 124 GLY A N 1
ATOM 937 C CA . GLY A 1 124 ? 5.799 12.331 -16.092 1.00 60.34 124 GLY A CA 1
ATOM 938 C C . GLY A 1 124 ? 5.545 11.022 -16.848 1.00 60.34 124 GLY A C 1
ATOM 939 O O . GLY A 1 124 ? 4.651 10.256 -16.486 1.00 60.34 124 GLY A O 1
ATOM 940 N N . ALA A 1 125 ? 6.336 10.751 -17.888 1.00 60.72 125 ALA A N 1
ATOM 941 C CA . ALA A 1 125 ? 6.389 9.452 -18.541 1.00 60.72 125 ALA A CA 1
ATOM 942 C C . ALA A 1 125 ? 7.291 8.485 -17.752 1.00 60.72 125 ALA A C 1
ATOM 944 O O . ALA A 1 125 ? 8.254 8.888 -17.103 1.00 60.72 125 ALA A O 1
ATOM 945 N N . TYR A 1 126 ? 6.998 7.188 -17.831 1.00 59.69 126 TYR A N 1
ATOM 946 C CA . TYR A 1 126 ? 7.799 6.131 -17.212 1.00 59.69 126 TYR A CA 1
ATOM 947 C C . TYR A 1 126 ? 8.195 5.116 -18.283 1.00 59.69 126 TYR A C 1
ATOM 949 O O . TYR A 1 126 ? 7.346 4.695 -19.072 1.00 59.69 126 TYR A O 1
ATOM 957 N N . TYR A 1 127 ? 9.461 4.691 -18.305 1.00 60.25 127 TYR A N 1
ATOM 958 C CA . TYR A 1 127 ? 9.878 3.553 -19.127 1.00 60.25 127 TYR A CA 1
ATOM 959 C C . TYR A 1 127 ? 9.941 2.291 -18.266 1.00 60.25 127 TYR A C 1
ATOM 961 O O . TYR A 1 127 ? 10.767 2.184 -17.360 1.00 60.25 127 TYR A O 1
ATOM 969 N N . GLN A 1 128 ? 9.107 1.303 -18.588 1.00 59.25 128 GLN A N 1
ATOM 970 C CA . GLN A 1 128 ? 9.359 -0.082 -18.204 1.00 59.25 128 GLN A CA 1
ATOM 971 C C . GLN A 1 128 ? 10.126 -0.747 -19.343 1.00 59.25 128 GLN A C 1
ATOM 973 O O . GLN A 1 128 ? 9.648 -0.828 -20.473 1.00 59.25 128 GLN A O 1
ATOM 978 N N . THR A 1 129 ? 11.337 -1.208 -19.055 1.00 64.12 129 THR A N 1
ATOM 979 C CA . THR A 1 129 ? 12.115 -2.030 -19.984 1.00 64.12 129 THR A CA 1
ATOM 980 C C . THR A 1 129 ? 12.108 -3.460 -19.465 1.00 64.12 129 THR A C 1
ATOM 982 O O . THR A 1 129 ? 12.215 -3.692 -18.264 1.00 64.12 129 THR A O 1
ATOM 985 N N . THR A 1 130 ? 11.933 -4.439 -20.349 1.00 72.31 130 THR A N 1
ATOM 986 C CA . THR A 1 130 ? 11.965 -5.855 -19.962 1.00 72.31 130 THR A CA 1
ATOM 987 C C . THR A 1 130 ? 13.381 -6.407 -20.110 1.00 72.31 130 THR A C 1
ATOM 989 O O . THR A 1 130 ? 14.174 -5.904 -20.907 1.00 72.31 130 THR A O 1
ATOM 992 N N . PHE A 1 131 ? 13.713 -7.481 -19.390 1.00 72.25 131 PHE A N 1
ATOM 993 C CA . PHE A 1 131 ? 15.002 -8.167 -19.555 1.00 72.25 131 PHE A CA 1
ATOM 994 C C . PHE A 1 131 ? 15.247 -8.597 -21.014 1.00 72.25 131 PHE A C 1
ATOM 996 O O . PHE A 1 131 ? 16.349 -8.451 -21.534 1.00 72.25 131 PHE A O 1
ATOM 1003 N N . ALA A 1 132 ? 14.190 -9.029 -21.713 1.00 69.06 132 ALA A N 1
ATOM 1004 C CA . ALA A 1 132 ? 14.244 -9.365 -23.135 1.00 69.06 132 ALA A CA 1
ATOM 1005 C C . ALA A 1 132 ? 14.648 -8.166 -24.014 1.00 69.06 132 ALA A C 1
ATOM 1007 O O . ALA A 1 132 ? 15.453 -8.317 -24.933 1.00 69.06 132 ALA A O 1
ATOM 1008 N N . TYR A 1 133 ? 14.134 -6.969 -23.712 1.00 72.44 133 TYR A N 1
ATOM 1009 C CA . TYR A 1 133 ? 14.533 -5.742 -24.403 1.00 72.44 133 TYR A CA 1
ATOM 1010 C C . TYR A 1 133 ? 16.015 -5.419 -24.166 1.00 72.44 133 TYR A C 1
ATOM 1012 O O . TYR A 1 133 ? 16.740 -5.112 -25.114 1.00 72.44 133 TYR A O 1
ATOM 1020 N N . TRP A 1 134 ? 16.501 -5.560 -22.930 1.00 84.75 134 TRP A N 1
ATOM 1021 C CA . TRP A 1 134 ? 17.920 -5.358 -22.626 1.00 84.75 134 TRP A CA 1
ATOM 1022 C C . TRP A 1 134 ? 18.824 -6.379 -23.309 1.00 84.75 134 TRP A C 1
ATOM 1024 O O . TRP A 1 134 ? 19.863 -5.994 -23.837 1.00 84.75 134 TRP A O 1
ATOM 1034 N N . GLN A 1 135 ? 18.421 -7.649 -23.380 1.00 82.00 135 GLN A N 1
ATOM 1035 C CA . GLN A 1 135 ? 19.176 -8.671 -24.105 1.00 82.00 135 GLN A CA 1
ATOM 1036 C C . GLN A 1 135 ? 19.325 -8.307 -25.589 1.00 82.00 135 GLN A C 1
ATOM 1038 O O . GLN A 1 135 ? 20.422 -8.400 -26.138 1.00 82.00 135 GLN A O 1
ATOM 1043 N N . GLN A 1 136 ? 18.249 -7.843 -26.229 1.00 81.38 136 GLN A N 1
ATOM 1044 C CA . GLN A 1 136 ? 18.285 -7.394 -27.624 1.00 81.38 136 GLN A CA 1
ATOM 1045 C C . GLN A 1 136 ? 19.171 -6.159 -27.809 1.00 81.38 136 GLN A C 1
ATOM 1047 O O . GLN A 1 136 ? 20.000 -6.121 -28.720 1.00 81.38 136 GLN A O 1
ATOM 1052 N N . LEU A 1 137 ? 19.023 -5.159 -26.937 1.00 85.25 137 LEU A N 1
ATOM 1053 C CA . LEU A 1 137 ? 19.794 -3.922 -27.011 1.00 85.25 137 LEU A CA 1
ATOM 1054 C C . LEU A 1 137 ? 21.294 -4.178 -26.801 1.00 85.25 137 LEU A C 1
ATOM 1056 O O . LEU A 1 137 ? 22.124 -3.641 -27.539 1.00 85.25 137 LEU A O 1
ATOM 1060 N N . LEU A 1 138 ? 21.641 -5.021 -25.827 1.00 89.19 138 LEU A N 1
ATOM 1061 C CA . LEU A 1 138 ? 23.021 -5.408 -25.549 1.00 89.19 138 LEU A CA 1
ATOM 1062 C C . LEU A 1 138 ? 23.606 -6.257 -26.679 1.00 89.19 138 LEU A C 1
ATOM 1064 O O . LEU A 1 138 ? 24.738 -6.000 -27.075 1.00 89.19 138 LEU A O 1
ATOM 1068 N N . ALA A 1 139 ? 22.843 -7.190 -27.259 1.00 83.44 139 ALA A N 1
ATOM 1069 C CA . ALA A 1 139 ? 23.287 -7.961 -28.422 1.00 83.44 139 ALA A CA 1
ATOM 1070 C C . ALA A 1 139 ? 23.600 -7.049 -29.621 1.00 83.44 139 ALA A C 1
ATOM 1072 O O . ALA A 1 139 ? 24.669 -7.159 -30.219 1.00 83.44 139 ALA A O 1
ATOM 1073 N N . ALA A 1 140 ? 22.717 -6.091 -29.922 1.00 84.19 140 ALA A N 1
ATOM 1074 C CA . ALA A 1 140 ? 22.936 -5.127 -31.000 1.00 84.19 140 ALA A CA 1
ATOM 1075 C C . ALA A 1 140 ? 24.188 -4.264 -30.762 1.00 84.19 140 ALA A C 1
ATOM 1077 O O . ALA A 1 140 ? 24.964 -4.010 -31.688 1.00 84.19 140 ALA A O 1
ATOM 1078 N N . ARG A 1 141 ? 24.416 -3.828 -29.516 1.00 84.44 141 ARG A N 1
ATOM 1079 C CA . ARG A 1 141 ? 25.618 -3.067 -29.151 1.00 84.44 141 ARG A CA 1
ATOM 1080 C C . ARG A 1 141 ? 26.883 -3.907 -29.225 1.00 84.44 141 ARG A C 1
ATOM 1082 O O . ARG A 1 141 ? 27.869 -3.407 -29.755 1.00 84.44 141 ARG A O 1
ATOM 1089 N N . ALA A 1 142 ? 26.850 -5.152 -28.759 1.00 84.06 142 ALA A N 1
ATOM 1090 C CA . ALA A 1 142 ? 27.979 -6.076 -28.814 1.00 84.06 142 ALA A CA 1
ATOM 1091 C C . ALA A 1 142 ? 28.470 -6.263 -30.260 1.00 84.06 142 ALA A C 1
ATOM 1093 O O . ALA A 1 142 ? 29.654 -6.067 -30.536 1.00 84.06 142 ALA A O 1
ATOM 1094 N N . THR A 1 143 ? 27.548 -6.463 -31.211 1.00 81.69 143 THR A N 1
ATOM 1095 C CA . THR A 1 143 ? 27.870 -6.492 -32.649 1.00 81.69 143 THR A CA 1
ATOM 1096 C C . THR A 1 143 ? 28.522 -5.192 -33.125 1.00 81.69 143 THR A C 1
ATOM 1098 O O . THR A 1 143 ? 29.494 -5.228 -33.876 1.00 81.69 143 THR A O 1
ATOM 1101 N N . GLN A 1 144 ? 28.024 -4.035 -32.679 1.00 79.44 144 GLN A N 1
ATOM 1102 C CA . GLN A 1 144 ? 28.553 -2.732 -33.090 1.00 79.44 144 GLN A CA 1
ATOM 1103 C C . GLN A 1 144 ? 29.977 -2.464 -32.571 1.00 79.44 144 GLN A C 1
ATOM 1105 O O . GLN A 1 144 ? 30.748 -1.792 -33.254 1.00 79.44 144 GLN A O 1
ATOM 1110 N N . VAL A 1 145 ? 30.328 -2.974 -31.386 1.00 85.94 145 VAL A N 1
ATOM 1111 C CA . VAL A 1 145 ? 31.670 -2.821 -30.793 1.00 85.94 145 VAL A CA 1
ATOM 1112 C C . VAL A 1 145 ? 32.602 -4.007 -31.074 1.00 85.94 145 VAL A C 1
ATOM 1114 O O . VAL A 1 145 ? 33.712 -4.043 -30.553 1.00 85.94 145 VAL A O 1
ATOM 1117 N N . GLY A 1 146 ? 32.177 -4.966 -31.905 1.00 76.19 146 GLY A N 1
ATOM 1118 C CA . GLY A 1 146 ? 32.982 -6.133 -32.281 1.00 76.19 146 GLY A CA 1
ATOM 1119 C C . GLY A 1 146 ? 33.181 -7.157 -31.159 1.00 76.19 146 GLY A C 1
ATOM 1120 O O . GLY A 1 146 ? 34.102 -7.966 -31.232 1.00 76.19 146 GLY A O 1
ATOM 1121 N N . VAL A 1 147 ? 32.338 -7.126 -30.124 1.00 73.31 147 VAL A N 1
ATOM 1122 C CA . VAL A 1 147 ? 32.312 -8.133 -29.059 1.00 73.31 147 VAL A CA 1
ATOM 1123 C C . VAL A 1 147 ? 31.326 -9.218 -29.486 1.00 73.31 147 VAL A C 1
ATOM 1125 O O . VAL A 1 147 ? 30.123 -8.971 -29.562 1.00 73.31 147 VAL A O 1
ATOM 1128 N N . GLU A 1 148 ? 31.814 -10.418 -29.799 1.00 64.06 148 GLU A N 1
ATOM 1129 C CA . GLU A 1 148 ? 30.920 -11.556 -30.032 1.00 64.06 148 GLU A CA 1
ATOM 1130 C C . GLU A 1 148 ? 30.273 -12.002 -28.709 1.00 64.06 148 GLU A C 1
ATOM 1132 O O . GLU A 1 148 ? 30.961 -12.077 -27.686 1.00 64.06 148 GLU A O 1
ATOM 1137 N N . PRO A 1 149 ? 28.963 -12.320 -28.691 1.00 56.34 149 PRO A N 1
ATOM 1138 C CA . PRO A 1 149 ? 28.333 -12.901 -27.517 1.00 56.34 149 PRO A CA 1
ATOM 1139 C C . PRO A 1 149 ? 28.922 -14.292 -27.262 1.00 56.34 149 PRO A C 1
ATOM 1141 O O . PRO A 1 149 ? 28.600 -15.253 -27.961 1.00 56.34 149 PRO A O 1
ATOM 1144 N N . THR A 1 150 ? 29.767 -14.421 -26.240 1.00 54.53 150 THR A N 1
ATOM 1145 C CA . THR A 1 150 ? 30.195 -15.729 -25.741 1.00 54.53 150 THR A CA 1
ATOM 1146 C C . THR A 1 150 ? 28.982 -16.425 -25.135 1.00 54.53 150 THR A C 1
ATOM 1148 O O . THR A 1 150 ? 28.601 -16.156 -23.998 1.00 54.53 150 THR A O 1
ATOM 1151 N N . ILE A 1 151 ? 28.351 -17.321 -25.893 1.00 56.62 151 ILE A N 1
ATOM 1152 C CA . ILE A 1 151 ? 27.449 -18.320 -25.321 1.00 56.62 151 ILE A CA 1
ATOM 1153 C C . ILE A 1 151 ? 28.332 -19.195 -24.421 1.00 56.62 151 ILE A C 1
ATOM 1155 O O . ILE A 1 151 ? 29.257 -19.825 -24.944 1.00 56.62 151 ILE A O 1
ATOM 1159 N N . PRO A 1 152 ? 28.123 -19.232 -23.093 1.00 48.06 152 PRO A N 1
ATOM 1160 C CA . PRO A 1 152 ? 28.939 -20.079 -22.244 1.00 48.06 152 PRO A CA 1
ATOM 1161 C C . PRO A 1 152 ? 28.673 -21.535 -22.631 1.00 48.06 152 PRO A C 1
ATOM 1163 O O . PRO A 1 152 ? 27.552 -22.034 -22.524 1.00 48.06 152 PRO A O 1
ATOM 1166 N N . ALA A 1 153 ? 29.711 -22.218 -23.113 1.00 49.25 153 ALA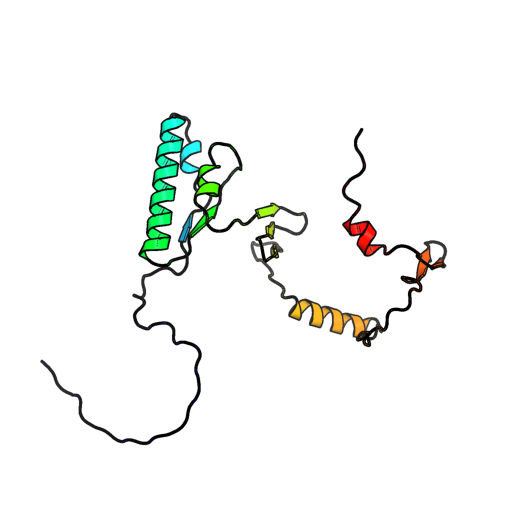 A N 1
ATOM 1167 C CA . ALA A 1 153 ? 29.714 -23.671 -23.153 1.00 49.25 153 ALA A CA 1
ATOM 1168 C C . ALA A 1 153 ? 29.529 -24.196 -21.714 1.00 49.25 153 ALA A C 1
ATOM 1170 O O . ALA A 1 153 ? 29.978 -23.535 -20.776 1.00 49.25 153 ALA A O 1
ATOM 1171 N N . PRO A 1 154 ? 28.875 -25.352 -21.503 1.00 41.03 154 PRO A N 1
ATOM 1172 C CA . PRO A 1 154 ? 28.721 -25.911 -20.165 1.00 41.03 154 PRO A CA 1
ATOM 1173 C C . PRO A 1 154 ? 30.103 -26.129 -19.532 1.00 41.03 154 PRO A C 1
ATOM 1175 O O . PRO A 1 154 ? 30.876 -26.973 -19.983 1.00 41.03 154 PRO A O 1
ATOM 1178 N N . SER A 1 155 ? 30.421 -25.334 -18.510 1.00 45.22 155 SER A N 1
ATOM 1179 C CA . SER A 1 155 ? 31.708 -25.386 -17.821 1.00 45.22 155 SER A CA 1
ATOM 1180 C C . SER A 1 155 ? 31.778 -26.605 -16.907 1.00 45.22 155 SER A C 1
ATOM 1182 O O . SER A 1 155 ? 31.085 -26.684 -15.893 1.00 45.22 155 SER A O 1
ATOM 1184 N N . THR A 1 156 ? 32.672 -27.537 -17.223 1.00 42.56 156 THR A N 1
ATOM 1185 C CA . THR A 1 156 ? 33.301 -28.402 -16.218 1.00 42.56 156 THR A CA 1
ATOM 1186 C C . THR A 1 156 ? 34.145 -27.501 -15.302 1.00 42.56 156 THR A C 1
ATOM 1188 O O . THR A 1 156 ? 34.863 -26.644 -15.823 1.00 42.56 156 THR A O 1
ATOM 1191 N N . PRO A 1 157 ? 34.075 -27.622 -13.963 1.00 41.47 157 PRO A N 1
ATOM 1192 C CA . PRO A 1 157 ? 34.738 -26.675 -13.075 1.00 41.47 157 PRO A CA 1
ATOM 1193 C C . PRO A 1 157 ? 36.253 -26.912 -13.078 1.00 41.47 157 PRO A C 1
ATOM 1195 O O . PRO A 1 157 ? 36.731 -27.904 -12.529 1.00 41.47 157 PRO A O 1
ATOM 1198 N N . THR A 1 158 ? 37.002 -25.979 -13.662 1.00 41.69 158 THR A N 1
ATOM 1199 C CA . THR A 1 158 ? 38.451 -25.841 -13.463 1.00 41.69 158 THR A CA 1
ATOM 1200 C C . THR A 1 158 ? 38.694 -24.511 -12.746 1.00 41.69 158 THR A C 1
ATOM 1202 O O . THR A 1 158 ? 38.189 -23.487 -13.209 1.00 41.69 158 THR A O 1
ATOM 1205 N N . PRO A 1 159 ? 39.414 -24.488 -11.612 1.00 51.19 159 PRO A N 1
ATOM 1206 C CA . PRO A 1 159 ? 39.599 -23.277 -10.828 1.00 51.19 159 PRO A CA 1
ATOM 1207 C C . PRO A 1 159 ? 40.785 -22.474 -11.372 1.00 51.19 159 PRO A C 1
ATOM 1209 O O . PRO A 1 159 ? 41.882 -22.592 -10.842 1.00 51.19 159 PRO A O 1
ATOM 1212 N N . GLU A 1 160 ? 40.596 -21.659 -12.412 1.00 48.31 160 GLU A N 1
ATOM 1213 C CA . GLU A 1 160 ? 41.631 -20.707 -12.847 1.00 48.31 160 GLU A CA 1
ATOM 1214 C C . GLU A 1 160 ? 41.038 -19.361 -13.305 1.00 48.31 160 GLU A C 1
ATOM 1216 O O . GLU A 1 160 ? 40.375 -19.277 -14.331 1.00 48.31 160 GLU A O 1
ATOM 1221 N N . GLY A 1 161 ? 41.325 -18.313 -12.518 1.00 48.72 161 GLY A N 1
ATOM 1222 C CA . GLY A 1 161 ? 41.526 -16.917 -12.944 1.00 48.72 161 GLY A CA 1
ATOM 1223 C C . GLY A 1 161 ? 40.336 -16.131 -13.510 1.00 48.72 161 GLY A C 1
ATOM 1224 O O . GLY A 1 161 ? 40.021 -16.229 -14.693 1.00 48.72 161 GLY A O 1
ATOM 1225 N N . VAL A 1 162 ? 39.763 -15.229 -12.704 1.00 48.94 162 VAL A N 1
ATOM 1226 C CA . VAL A 1 162 ? 38.679 -14.303 -13.094 1.00 48.94 162 VAL A CA 1
ATOM 1227 C C . VAL A 1 162 ? 39.244 -13.069 -13.828 1.00 48.94 162 VAL A C 1
ATOM 1229 O O . VAL A 1 162 ? 39.209 -11.950 -13.335 1.00 48.94 162 VAL A O 1
ATOM 1232 N N . GLY A 1 163 ? 39.772 -13.275 -15.037 1.00 53.09 163 GLY A N 1
ATOM 1233 C CA . GLY A 1 163 ? 40.051 -12.203 -16.008 1.00 53.09 163 GLY A CA 1
ATOM 1234 C C . GLY A 1 163 ? 41.263 -11.288 -15.742 1.00 53.09 163 GLY A C 1
ATOM 1235 O O . GLY A 1 163 ? 41.870 -11.263 -14.673 1.00 53.09 163 GLY A O 1
ATOM 1236 N N . THR A 1 164 ? 41.648 -10.527 -16.772 1.00 52.53 164 THR A N 1
ATOM 1237 C CA . THR A 1 164 ? 42.744 -9.542 -16.759 1.00 52.53 164 THR A CA 1
ATOM 1238 C C . THR A 1 164 ? 42.196 -8.121 -16.899 1.00 52.53 164 THR A C 1
ATOM 1240 O O . THR A 1 164 ? 41.373 -7.846 -17.770 1.00 52.53 164 THR A O 1
ATOM 1243 N N . GLY A 1 165 ? 42.661 -7.205 -16.046 1.00 47.19 165 GLY A N 1
ATOM 1244 C CA . GLY A 1 165 ? 42.365 -5.771 -16.113 1.00 47.19 165 GLY A CA 1
ATOM 1245 C C . GLY A 1 165 ? 43.580 -4.971 -16.589 1.00 47.19 165 GLY A C 1
ATOM 1246 O O . GLY A 1 165 ? 44.717 -5.336 -16.299 1.00 47.19 165 GLY A O 1
ATOM 1247 N N . VAL A 1 166 ? 43.351 -3.881 -17.323 1.00 43.56 166 VAL A N 1
ATOM 1248 C CA . VAL A 1 166 ? 44.397 -2.934 -17.755 1.00 43.56 166 VAL A CA 1
ATOM 1249 C C . VAL A 1 166 ? 44.388 -1.731 -16.816 1.00 43.56 166 VAL A C 1
ATOM 1251 O O . VAL A 1 166 ? 43.345 -1.102 -16.632 1.00 43.56 166 VAL A O 1
ATOM 1254 N N . THR A 1 167 ? 45.530 -1.417 -16.204 1.00 52.19 167 THR A N 1
ATOM 1255 C CA . THR A 1 167 ? 45.685 -0.237 -15.340 1.00 52.19 167 THR A CA 1
ATOM 1256 C C . THR A 1 167 ? 45.771 1.051 -16.166 1.00 52.19 167 THR A C 1
ATOM 1258 O O . THR A 1 167 ? 45.968 1.020 -17.380 1.00 52.19 167 THR A O 1
ATOM 1261 N N . ALA A 1 168 ? 45.635 2.210 -15.513 1.00 48.00 168 ALA A N 1
ATOM 1262 C CA . ALA A 1 168 ? 45.674 3.522 -16.170 1.00 48.00 168 ALA A CA 1
ATOM 1263 C C . ALA A 1 168 ? 46.991 3.812 -16.927 1.00 48.00 168 ALA A C 1
ATOM 1265 O O . ALA A 1 168 ? 46.993 4.646 -17.831 1.00 48.00 168 ALA A O 1
ATOM 1266 N N . ASP A 1 169 ? 48.069 3.086 -16.612 1.00 50.12 169 ASP A N 1
ATOM 1267 C CA . ASP A 1 169 ? 49.374 3.171 -17.282 1.00 50.12 169 ASP A CA 1
ATOM 1268 C C . ASP A 1 169 ? 49.543 2.147 -18.427 1.00 50.12 169 ASP A C 1
ATOM 1270 O O . ASP A 1 169 ? 50.604 2.063 -19.046 1.00 50.12 169 ASP A O 1
ATOM 1274 N N . GLY A 1 170 ? 48.495 1.378 -18.748 1.00 46.19 170 GLY A N 1
ATOM 1275 C CA . GLY A 1 170 ? 48.478 0.425 -19.862 1.00 46.19 170 GLY A CA 1
ATOM 1276 C C . GLY A 1 170 ? 49.036 -0.965 -19.539 1.00 46.19 170 GLY A C 1
ATOM 1277 O O . GLY A 1 170 ? 49.216 -1.767 -20.455 1.00 46.19 170 GLY A O 1
ATOM 1278 N N . GLU A 1 171 ? 49.294 -1.280 -18.268 1.00 48.12 171 GLU A N 1
ATOM 1279 C CA . GLU A 1 171 ? 49.798 -2.591 -17.850 1.00 48.12 171 GLU A CA 1
ATOM 1280 C C . GLU A 1 171 ? 48.640 -3.569 -17.576 1.00 48.12 171 GLU A C 1
ATOM 1282 O O . GLU A 1 171 ? 47.726 -3.278 -16.802 1.00 48.12 171 GLU A O 1
ATOM 1287 N N . THR A 1 172 ? 48.658 -4.735 -18.231 1.00 49.34 172 THR A N 1
ATOM 1288 C CA . THR A 1 172 ? 47.699 -5.832 -18.004 1.00 49.34 172 THR A CA 1
ATOM 1289 C C . THR A 1 172 ? 48.068 -6.630 -16.757 1.00 49.34 172 THR A C 1
ATOM 1291 O O . THR A 1 172 ? 49.108 -7.287 -16.736 1.00 49.34 172 THR A O 1
ATOM 1294 N N . VAL A 1 173 ? 47.183 -6.648 -15.760 1.00 50.94 173 VAL A N 1
ATOM 1295 C CA . VAL A 1 173 ? 47.329 -7.425 -14.520 1.00 50.94 173 VAL A CA 1
ATOM 1296 C C . VAL A 1 173 ? 46.159 -8.406 -14.388 1.00 50.94 173 VAL A C 1
ATOM 1298 O O . VAL A 1 173 ? 45.004 -8.040 -14.608 1.00 50.94 173 VAL A O 1
ATOM 1301 N N . SER A 1 174 ? 46.441 -9.665 -14.034 1.00 49.78 174 SER A N 1
ATOM 1302 C CA . SER A 1 174 ? 45.394 -10.643 -13.698 1.00 49.78 174 SER A CA 1
ATOM 1303 C C . SER A 1 174 ? 44.688 -10.240 -12.410 1.00 49.78 174 SER A C 1
ATOM 1305 O O . SER A 1 174 ? 45.331 -10.088 -11.370 1.00 49.78 174 SER A O 1
ATOM 1307 N N . ALA A 1 175 ? 43.367 -10.086 -12.477 1.00 51.81 175 ALA A N 1
ATOM 1308 C CA . ALA A 1 175 ? 42.542 -9.809 -11.317 1.00 51.81 175 ALA A CA 1
ATOM 1309 C C . ALA A 1 175 ? 42.196 -11.136 -10.628 1.00 51.81 175 ALA A C 1
ATOM 1311 O O . ALA A 1 175 ? 41.552 -12.017 -11.192 1.00 51.81 175 ALA A O 1
ATOM 1312 N N . THR A 1 176 ? 42.658 -11.299 -9.389 1.00 50.09 176 THR A N 1
ATOM 1313 C CA . THR A 1 176 ? 42.331 -12.474 -8.561 1.00 50.09 176 THR A CA 1
ATOM 1314 C C . THR A 1 176 ? 40.965 -12.327 -7.870 1.00 50.09 176 THR A C 1
ATOM 1316 O O . THR A 1 176 ? 40.482 -13.281 -7.269 1.00 50.09 176 THR A O 1
ATOM 1319 N N . ALA A 1 177 ? 40.335 -11.152 -7.954 1.00 54.56 177 ALA A N 1
ATOM 1320 C CA . ALA A 1 177 ? 39.052 -10.833 -7.334 1.00 54.56 177 ALA A CA 1
ATOM 1321 C C . ALA A 1 177 ? 38.071 -10.297 -8.383 1.00 54.56 177 ALA A C 1
ATOM 1323 O O . ALA A 1 177 ? 38.475 -9.558 -9.280 1.00 54.56 177 ALA A O 1
ATOM 1324 N N . ASP A 1 178 ? 36.806 -10.704 -8.268 1.00 54.69 178 ASP A N 1
ATOM 1325 C CA . ASP A 1 178 ? 35.730 -10.341 -9.185 1.00 54.69 178 ASP A CA 1
ATOM 1326 C C . ASP A 1 178 ? 35.242 -8.910 -8.874 1.00 54.69 178 ASP A C 1
ATOM 1328 O O . ASP A 1 178 ? 34.548 -8.687 -7.875 1.00 54.69 178 ASP A O 1
ATOM 1332 N N . PRO A 1 179 ? 35.604 -7.912 -9.702 1.00 51.44 179 PRO A N 1
ATOM 1333 C CA . PRO A 1 179 ? 35.403 -6.504 -9.374 1.00 51.44 179 PRO A CA 1
ATOM 1334 C C . PRO A 1 179 ? 33.922 -6.101 -9.362 1.00 51.44 179 PRO A C 1
ATOM 1336 O O . PRO A 1 179 ? 33.566 -5.096 -8.745 1.00 51.44 179 PRO A O 1
ATOM 1339 N N . LEU A 1 180 ? 33.049 -6.867 -10.030 1.00 43.91 180 LEU A N 1
ATOM 1340 C CA . LEU A 1 180 ? 31.604 -6.622 -10.020 1.00 43.91 180 LEU A CA 1
ATOM 1341 C C . LEU A 1 180 ? 30.965 -7.084 -8.707 1.00 43.91 180 LEU A C 1
ATOM 1343 O O . LEU A 1 180 ? 30.079 -6.403 -8.190 1.00 43.91 180 LEU A O 1
ATOM 1347 N N . LEU A 1 181 ? 31.449 -8.195 -8.149 1.00 48.22 181 LEU A N 1
ATOM 1348 C CA . LEU A 1 181 ? 31.041 -8.710 -6.840 1.00 48.22 181 LEU A CA 1
ATOM 1349 C C . LEU A 1 181 ? 31.541 -7.814 -5.698 1.00 48.22 181 LEU A C 1
ATOM 1351 O O . LEU A 1 181 ? 30.781 -7.524 -4.772 1.00 48.22 181 LEU A O 1
ATOM 1355 N N . ASP A 1 182 ? 32.768 -7.298 -5.795 1.00 55.12 182 ASP A N 1
ATOM 1356 C CA . ASP A 1 182 ? 33.314 -6.348 -4.815 1.00 55.12 182 ASP A CA 1
ATOM 1357 C C . ASP A 1 182 ? 32.564 -5.004 -4.847 1.00 55.12 182 ASP A C 1
ATOM 1359 O O . ASP A 1 182 ? 32.238 -4.449 -3.799 1.00 55.12 182 ASP A O 1
ATOM 1363 N N . ALA A 1 183 ? 32.194 -4.499 -6.031 1.00 53.06 183 ALA A N 1
ATOM 1364 C CA . ALA A 1 183 ? 31.408 -3.266 -6.157 1.00 53.06 183 ALA A CA 1
ATOM 1365 C C . ALA A 1 183 ? 29.981 -3.394 -5.587 1.00 53.06 183 ALA A C 1
ATOM 1367 O O . ALA A 1 183 ? 29.426 -2.410 -5.098 1.00 53.06 183 ALA A O 1
ATOM 1368 N N . TRP A 1 184 ? 29.399 -4.596 -5.631 1.00 43.97 184 TRP A N 1
ATOM 1369 C CA . TRP A 1 184 ? 28.080 -4.895 -5.063 1.00 43.97 184 TRP A CA 1
ATOM 1370 C C . TRP A 1 184 ? 28.104 -5.159 -3.551 1.00 43.97 184 TRP A C 1
ATOM 1372 O O . TRP A 1 184 ? 27.103 -4.925 -2.879 1.00 43.97 184 TRP A O 1
ATOM 1382 N N . THR A 1 185 ? 29.228 -5.629 -3.003 1.00 54.00 185 THR A N 1
ATOM 1383 C CA . THR A 1 185 ? 29.365 -5.972 -1.572 1.00 54.00 185 THR A CA 1
ATOM 1384 C C . THR A 1 185 ? 30.058 -4.889 -0.737 1.00 54.00 185 THR A C 1
ATOM 1386 O O . THR A 1 185 ? 29.987 -4.932 0.491 1.00 54.00 185 THR A O 1
ATOM 1389 N N . ALA A 1 186 ? 30.657 -3.867 -1.362 1.00 51.88 186 ALA A N 1
ATOM 1390 C CA . ALA A 1 186 ? 31.377 -2.777 -0.689 1.00 51.88 186 ALA A CA 1
ATOM 1391 C C . ALA A 1 186 ? 30.507 -1.787 0.121 1.00 51.88 186 ALA A C 1
ATOM 1393 O O . ALA A 1 186 ? 31.006 -0.756 0.581 1.00 51.88 186 ALA A O 1
ATOM 1394 N N . THR A 1 187 ? 29.229 -2.072 0.372 1.00 53.41 187 THR A N 1
ATOM 1395 C CA . THR A 1 187 ? 28.438 -1.334 1.366 1.00 53.41 187 THR A CA 1
ATOM 1396 C C . THR A 1 187 ? 28.518 -2.023 2.723 1.00 53.41 187 THR A C 1
ATOM 1398 O O . THR A 1 187 ? 27.685 -2.867 3.045 1.00 53.41 187 THR A O 1
ATOM 1401 N N . GLY A 1 188 ? 29.497 -1.635 3.549 1.00 53.06 188 GLY A N 1
ATOM 1402 C CA . GLY A 1 188 ? 29.439 -1.958 4.978 1.00 53.06 188 GLY A CA 1
ATOM 1403 C C . GLY A 1 188 ? 30.751 -2.129 5.735 1.00 53.06 188 GLY A C 1
ATOM 1404 O O . GLY A 1 188 ? 30.865 -3.077 6.504 1.00 53.06 188 GLY A O 1
ATOM 1405 N N . THR A 1 189 ? 31.740 -1.239 5.618 1.00 47.91 189 THR A N 1
ATOM 1406 C CA . THR A 1 189 ? 32.716 -1.081 6.717 1.00 47.91 189 THR A CA 1
ATOM 1407 C C . THR A 1 189 ? 33.277 0.335 6.755 1.00 47.91 189 THR A C 1
ATOM 1409 O O . THR A 1 189 ? 34.166 0.694 5.992 1.00 47.91 189 THR A O 1
ATOM 1412 N N . GLY A 1 190 ? 32.747 1.159 7.656 1.00 34.59 190 GLY A N 1
ATOM 1413 C CA . GLY A 1 190 ? 33.213 2.533 7.824 1.00 34.59 190 GLY A CA 1
ATOM 1414 C C . GLY A 1 190 ? 32.531 3.272 8.964 1.00 34.59 190 GLY A C 1
ATOM 1415 O O . GLY A 1 190 ? 32.132 4.416 8.794 1.00 34.59 190 GLY A O 1
ATOM 1416 N N . GLY A 1 191 ? 32.358 2.611 10.110 1.00 38.50 191 GLY A N 1
ATOM 1417 C CA . GLY A 1 191 ? 32.051 3.302 11.354 1.00 38.50 191 GLY A CA 1
ATOM 1418 C C . GLY A 1 191 ? 33.317 3.926 11.936 1.00 38.50 191 GLY A C 1
ATOM 1419 O O . GLY A 1 191 ? 34.285 3.210 12.204 1.00 38.50 191 GLY A O 1
ATOM 1420 N N . ARG A 1 192 ? 33.285 5.240 12.154 1.00 34.75 192 ARG A N 1
ATOM 1421 C CA . ARG A 1 192 ? 33.847 5.910 13.332 1.00 34.75 192 ARG A CA 1
ATOM 1422 C C . ARG A 1 192 ? 33.294 7.318 13.463 1.00 34.75 192 ARG A C 1
ATOM 1424 O O . ARG A 1 192 ? 33.280 8.032 12.441 1.00 34.75 192 ARG A O 1
#

Radius of gyration: 28.21 Å; chains: 1; bounding box: 94×48×59 Å